Protein AF-A0AAF0EWB5-F1 (afdb_monomer_lite)

Organism: NCBI:txid223818

Structure (mmCIF, N/CA/C/O backbone):
data_AF-A0AAF0EWB5-F1
#
_entry.id   AF-A0AAF0EWB5-F1
#
loop_
_atom_site.group_PDB
_atom_site.id
_atom_site.type_symbol
_atom_site.label_atom_id
_atom_site.label_alt_id
_atom_site.label_comp_id
_atom_site.label_asym_id
_atom_site.label_entity_id
_atom_site.label_seq_id
_atom_site.pdbx_PDB_ins_code
_atom_site.Cartn_x
_atom_site.Cartn_y
_atom_site.Cartn_z
_atom_site.occupancy
_atom_site.B_iso_or_equiv
_atom_site.auth_seq_id
_atom_site.auth_comp_id
_atom_site.auth_asym_id
_atom_site.auth_atom_id
_atom_site.pdbx_PDB_model_num
ATOM 1 N N . MET A 1 1 ? 2.755 1.107 -19.620 1.00 33.59 1 MET A N 1
ATOM 2 C CA . MET A 1 1 ? 3.082 1.877 -18.400 1.00 33.59 1 MET A CA 1
ATOM 3 C C . MET A 1 1 ? 3.969 3.043 -18.808 1.00 33.59 1 MET A C 1
ATOM 5 O O . MET A 1 1 ? 5.115 2.815 -19.163 1.00 33.59 1 MET A O 1
ATOM 9 N N . ARG A 1 2 ? 3.433 4.269 -18.862 1.00 31.69 2 ARG A N 1
ATOM 10 C CA . ARG A 1 2 ? 4.209 5.466 -19.222 1.00 31.69 2 ARG A CA 1
ATOM 11 C C . ARG A 1 2 ? 4.454 6.277 -17.953 1.00 31.69 2 ARG A C 1
ATOM 13 O O . ARG A 1 2 ? 3.581 7.016 -17.518 1.00 31.69 2 ARG A O 1
ATOM 20 N N . LEU A 1 3 ? 5.625 6.100 -17.349 1.00 35.75 3 LEU A N 1
ATOM 21 C CA . LEU A 1 3 ? 6.075 6.926 -16.233 1.00 35.75 3 LEU A CA 1
ATOM 22 C C . LEU A 1 3 ? 6.487 8.290 -16.800 1.00 35.75 3 LEU A C 1
ATOM 24 O O . LEU A 1 3 ? 7.535 8.413 -17.430 1.00 35.75 3 LEU A O 1
ATOM 28 N N . ARG A 1 4 ? 5.650 9.317 -16.626 1.00 34.44 4 ARG A N 1
ATOM 29 C CA . ARG A 1 4 ? 6.120 10.702 -16.716 1.00 34.44 4 ARG A CA 1
ATOM 30 C C . ARG A 1 4 ? 6.615 11.101 -15.333 1.00 34.44 4 ARG A C 1
ATOM 32 O O . ARG A 1 4 ? 5.824 11.270 -14.413 1.00 34.44 4 ARG A O 1
ATOM 39 N N . ALA A 1 5 ? 7.933 11.208 -15.207 1.00 44.41 5 ALA A N 1
ATOM 40 C CA . ALA A 1 5 ? 8.602 11.738 -14.032 1.00 44.41 5 ALA A CA 1
ATOM 41 C C . ALA A 1 5 ? 8.144 13.184 -13.799 1.00 44.41 5 ALA A C 1
ATOM 43 O O . ALA A 1 5 ? 8.444 14.064 -14.602 1.00 44.41 5 ALA A O 1
ATOM 44 N N . ASN A 1 6 ? 7.330 13.367 -12.756 1.00 40.88 6 ASN A N 1
ATOM 45 C CA . ASN A 1 6 ? 7.357 14.515 -11.842 1.00 40.88 6 ASN A CA 1
ATOM 46 C C . ASN A 1 6 ? 6.513 14.268 -10.573 1.00 40.88 6 ASN A C 1
ATOM 48 O O . ASN A 1 6 ? 6.718 14.972 -9.594 1.00 40.88 6 ASN A O 1
ATOM 52 N N . VAL A 1 7 ? 5.663 13.231 -10.535 1.00 50.81 7 VAL A N 1
ATOM 53 C CA . VAL A 1 7 ? 5.132 12.584 -9.318 1.00 50.81 7 VAL A CA 1
ATOM 54 C C . VAL A 1 7 ? 4.841 11.125 -9.695 1.00 50.81 7 VAL A C 1
ATOM 56 O O . VAL A 1 7 ? 4.163 10.876 -10.689 1.00 50.81 7 VAL A O 1
ATOM 59 N N . SER A 1 8 ? 5.405 10.141 -8.992 1.00 65.06 8 SER A N 1
ATOM 60 C CA . SER A 1 8 ? 5.029 8.739 -9.199 1.00 65.06 8 SER A CA 1
ATOM 61 C C . SER A 1 8 ? 3.705 8.483 -8.482 1.00 65.06 8 SER A C 1
ATOM 63 O O . SER A 1 8 ? 3.693 8.253 -7.272 1.00 65.06 8 SER A O 1
ATOM 65 N N . ASP A 1 9 ? 2.601 8.530 -9.217 1.00 69.31 9 ASP A N 1
ATOM 66 C CA . ASP A 1 9 ? 1.296 8.166 -8.676 1.00 69.31 9 ASP A CA 1
ATOM 67 C C . ASP A 1 9 ? 1.132 6.644 -8.686 1.00 69.31 9 ASP A C 1
ATOM 69 O O . ASP A 1 9 ? 1.350 5.975 -9.700 1.00 69.31 9 ASP A O 1
ATOM 73 N N . ILE A 1 10 ? 0.756 6.086 -7.536 1.00 78.00 10 ILE A N 1
ATOM 74 C CA . ILE A 1 10 ? 0.440 4.666 -7.389 1.00 78.00 10 ILE A CA 1
ATOM 75 C C . ILE A 1 10 ? -1.054 4.568 -7.126 1.00 78.00 10 ILE A C 1
ATOM 77 O O . ILE A 1 10 ? -1.537 5.001 -6.082 1.00 78.00 10 ILE A O 1
ATOM 81 N N . TRP A 1 11 ? -1.772 3.964 -8.067 1.00 83.69 11 TRP A N 1
ATOM 82 C CA . TRP A 1 11 ? -3.174 3.612 -7.898 1.00 83.69 11 TRP A CA 1
ATOM 83 C C . TRP A 1 11 ? -3.297 2.104 -7.728 1.00 83.69 11 TRP A C 1
ATOM 85 O O . TRP A 1 11 ? -2.746 1.333 -8.514 1.00 83.69 11 TRP A O 1
ATOM 95 N N . THR A 1 12 ? -3.999 1.669 -6.687 1.00 84.12 12 THR A N 1
ATOM 96 C CA . THR A 1 12 ? -4.276 0.252 -6.456 1.00 84.12 12 THR A CA 1
ATOM 97 C C . THR A 1 12 ? -5.683 0.078 -5.918 1.00 84.12 12 THR A C 1
ATOM 99 O O . THR A 1 12 ? -6.151 0.867 -5.100 1.00 84.12 12 THR A O 1
ATOM 102 N N . THR A 1 13 ? -6.357 -0.966 -6.388 1.00 87.12 13 THR A N 1
ATOM 103 C CA . THR A 1 13 ? -7.675 -1.371 -5.907 1.00 87.12 13 THR A CA 1
ATOM 104 C C . THR A 1 13 ? -7.576 -2.802 -5.423 1.00 87.12 13 THR A C 1
ATOM 106 O O . THR A 1 13 ? -7.165 -3.692 -6.166 1.00 87.12 13 THR A O 1
ATOM 109 N N . VAL A 1 14 ? -7.965 -3.024 -4.170 1.00 88.69 14 VAL A N 1
ATOM 110 C CA . VAL A 1 14 ? -7.967 -4.352 -3.562 1.00 88.69 14 VAL A CA 1
ATOM 111 C C . VAL A 1 14 ? -9.410 -4.722 -3.217 1.00 88.69 14 VAL A C 1
ATOM 113 O O . VAL A 1 14 ? -10.064 -3.964 -2.497 1.00 88.69 14 VAL A O 1
ATOM 116 N N . PRO A 1 15 ? -9.942 -5.856 -3.714 1.00 90.38 15 PRO A N 1
ATOM 117 C CA . PRO A 1 15 ? -11.306 -6.267 -3.407 1.00 90.38 15 PRO A CA 1
ATOM 118 C C . PRO A 1 15 ? -11.511 -6.460 -1.902 1.00 90.38 15 PRO A C 1
ATOM 120 O O . PRO A 1 15 ? -10.722 -7.143 -1.250 1.00 90.38 15 PRO A O 1
ATOM 123 N N . VAL A 1 16 ? -12.608 -5.932 -1.354 1.00 90.62 16 VAL A N 1
ATOM 124 C CA . VAL A 1 16 ? -12.920 -6.015 0.088 1.00 90.62 16 VAL A CA 1
ATOM 125 C C . VAL A 1 16 ? -12.908 -7.460 0.591 1.00 90.62 16 VAL A C 1
ATOM 127 O O . VAL A 1 16 ? -12.298 -7.747 1.618 1.00 90.62 16 VAL A O 1
ATOM 130 N N . ALA A 1 17 ? -13.493 -8.379 -0.179 1.00 90.69 17 ALA A N 1
ATOM 131 C CA . ALA A 1 17 ? -13.557 -9.804 0.148 1.00 90.69 17 ALA A CA 1
ATOM 132 C C . ALA A 1 17 ? -12.179 -10.490 0.240 1.00 90.69 17 ALA A C 1
ATOM 134 O O . ALA A 1 17 ? -12.079 -11.581 0.790 1.00 90.69 17 ALA A O 1
ATOM 135 N N . SER A 1 18 ? -11.122 -9.873 -0.302 1.00 90.50 18 SER A N 1
ATOM 136 C CA . SER A 1 18 ? -9.752 -10.390 -0.197 1.00 90.50 18 SER A CA 1
ATOM 137 C C . SER A 1 18 ? -9.014 -9.912 1.057 1.00 90.50 18 SER A C 1
ATOM 139 O O . SER A 1 18 ? -8.016 -10.518 1.436 1.00 90.50 18 SER A O 1
ATOM 141 N N . LEU A 1 19 ? -9.498 -8.844 1.702 1.00 89.75 19 LEU A N 1
ATOM 142 C CA . LEU A 1 19 ? -8.861 -8.232 2.872 1.00 89.75 19 LEU A CA 1
ATOM 143 C C . LEU A 1 19 ? -9.618 -8.489 4.176 1.00 89.75 19 LEU A C 1
ATOM 145 O O . LEU A 1 19 ? -8.990 -8.588 5.227 1.00 89.75 19 LEU A O 1
ATOM 149 N N . PHE A 1 20 ? -10.948 -8.563 4.127 1.00 93.38 20 PHE A N 1
ATOM 150 C CA . PHE A 1 20 ? -11.792 -8.565 5.317 1.00 93.38 20 PHE A CA 1
ATOM 151 C C . PHE A 1 20 ? -12.744 -9.760 5.327 1.00 93.38 20 PHE A C 1
ATOM 153 O O . PHE A 1 20 ? -13.502 -9.963 4.380 1.00 93.38 20 PHE A O 1
ATOM 160 N N . SER A 1 21 ? -12.752 -10.503 6.436 1.00 93.25 21 SER A N 1
ATOM 161 C CA . SER A 1 21 ? -13.770 -11.528 6.714 1.00 93.25 21 SER A CA 1
ATOM 162 C C . SER A 1 21 ? -15.112 -10.903 7.100 1.00 93.25 21 SER A C 1
ATOM 164 O O . SER A 1 21 ? -16.169 -11.417 6.750 1.00 93.25 21 SER A O 1
ATOM 166 N N . GLU A 1 22 ? -15.065 -9.767 7.798 1.00 93.31 22 GLU A N 1
ATOM 167 C CA . GLU A 1 22 ? -16.225 -8.969 8.178 1.00 93.31 22 GLU A CA 1
ATOM 168 C C . GLU A 1 22 ? -15.985 -7.517 7.772 1.00 93.31 22 GLU A C 1
ATOM 170 O O . GLU A 1 22 ? -14.946 -6.933 8.084 1.00 93.31 22 GLU A O 1
ATOM 175 N N . TYR A 1 23 ? -16.946 -6.923 7.066 1.00 91.94 23 TYR A N 1
ATOM 176 C CA . TYR A 1 23 ? -16.836 -5.560 6.564 1.00 91.94 23 TYR A CA 1
ATOM 177 C C . TYR A 1 23 ? -18.169 -4.834 6.686 1.00 91.94 23 TYR A C 1
ATOM 179 O O . TYR A 1 23 ? -19.205 -5.315 6.227 1.00 91.94 23 TYR A O 1
ATOM 187 N N . ARG A 1 24 ? -18.129 -3.644 7.283 1.00 90.38 24 ARG A N 1
ATOM 188 C CA . ARG A 1 24 ? -19.275 -2.745 7.385 1.00 90.38 24 ARG A CA 1
ATOM 189 C C . ARG A 1 24 ? -18.797 -1.310 7.247 1.00 90.38 24 ARG A C 1
ATOM 191 O O . ARG A 1 24 ? -17.993 -0.846 8.051 1.00 90.38 24 ARG A O 1
ATOM 198 N N . VAL A 1 25 ? -19.331 -0.608 6.255 1.00 89.50 25 VAL A N 1
ATOM 199 C CA . VAL A 1 25 ? -19.131 0.829 6.071 1.00 89.50 25 VAL A CA 1
ATOM 200 C C . VAL A 1 25 ? -20.488 1.483 5.875 1.00 89.50 25 VAL A C 1
ATOM 202 O O . VAL A 1 25 ? -21.303 1.027 5.079 1.00 89.50 25 VAL A O 1
ATOM 205 N N . GLU A 1 26 ? -20.721 2.550 6.632 1.00 87.06 26 GLU A N 1
ATOM 206 C CA . GLU A 1 26 ? -21.930 3.363 6.577 1.00 87.06 26 GLU A CA 1
ATOM 207 C C . GLU A 1 26 ? -21.505 4.824 6.507 1.00 87.06 26 GLU A C 1
ATOM 209 O O . GLU A 1 26 ? -20.748 5.311 7.348 1.00 87.06 26 GLU A O 1
ATOM 214 N N . SER A 1 27 ? -21.956 5.520 5.469 1.00 82.88 27 SER A N 1
ATOM 215 C CA . SER A 1 27 ? -21.595 6.912 5.223 1.00 82.88 27 SER A CA 1
ATOM 216 C C . SER A 1 27 ? -22.720 7.609 4.480 1.00 82.88 27 SER A C 1
ATOM 218 O O . SER A 1 27 ? -23.311 7.052 3.557 1.00 82.88 27 SER A O 1
ATOM 220 N N . ASN A 1 28 ? -22.949 8.878 4.819 1.00 79.69 28 ASN A N 1
ATOM 221 C CA . ASN A 1 28 ? -23.931 9.733 4.145 1.00 79.69 28 ASN A CA 1
ATOM 222 C C . ASN A 1 28 ? -23.538 10.082 2.695 1.00 79.69 28 ASN A C 1
ATOM 224 O O . ASN A 1 28 ? -24.269 10.798 2.016 1.00 79.69 28 ASN A O 1
ATOM 228 N N . LYS A 1 29 ? -22.388 9.595 2.220 1.00 78.25 29 LYS A N 1
ATOM 229 C CA . LYS A 1 29 ? -21.895 9.736 0.852 1.00 78.25 29 LYS A CA 1
ATOM 230 C C . LYS A 1 29 ? -21.790 8.350 0.212 1.00 78.25 29 LYS A C 1
ATOM 232 O O . LYS A 1 29 ? -20.706 7.789 0.148 1.00 78.25 29 LYS A O 1
ATOM 237 N N . ASN A 1 30 ? -22.923 7.781 -0.202 1.00 80.94 30 ASN A N 1
ATOM 238 C CA . ASN A 1 30 ? -22.997 6.481 -0.891 1.00 80.94 30 ASN A CA 1
ATOM 239 C C . ASN A 1 30 ? -22.257 5.326 -0.183 1.00 80.94 30 ASN A C 1
ATOM 241 O O . ASN A 1 30 ? -21.730 4.442 -0.847 1.00 80.94 30 ASN A O 1
ATOM 245 N N . ASN A 1 31 ? -22.206 5.321 1.156 1.00 84.62 31 ASN A N 1
ATOM 246 C CA . ASN A 1 31 ? -21.426 4.348 1.934 1.00 84.62 31 ASN A CA 1
ATOM 247 C C . ASN A 1 31 ? -19.924 4.307 1.598 1.00 84.62 31 ASN A C 1
ATOM 249 O O . ASN A 1 31 ? -19.257 3.309 1.848 1.00 84.62 31 ASN A O 1
ATOM 253 N N . GLU A 1 32 ? -19.371 5.417 1.111 1.00 85.12 32 GLU A N 1
ATOM 254 C CA . GLU A 1 32 ? -17.939 5.590 0.899 1.00 85.12 32 GLU A CA 1
ATOM 255 C C . GLU A 1 32 ? -17.349 6.538 1.944 1.00 85.12 32 GLU A C 1
ATOM 257 O O . GLU A 1 32 ? -17.922 7.580 2.290 1.00 85.12 32 GLU A O 1
ATOM 262 N N . ILE A 1 33 ? -16.177 6.168 2.457 1.00 89.31 33 ILE A N 1
ATOM 263 C CA . ILE A 1 33 ? -15.393 6.993 3.371 1.00 89.31 33 ILE A CA 1
ATOM 264 C C . ILE A 1 33 ? -13.987 7.098 2.811 1.00 89.31 33 ILE A C 1
ATOM 266 O O . ILE A 1 33 ? -13.237 6.125 2.796 1.00 89.31 33 ILE A O 1
ATOM 270 N N . THR A 1 34 ? -13.625 8.300 2.384 1.00 90.31 34 THR A N 1
ATOM 271 C CA . THR A 1 34 ? -12.281 8.589 1.896 1.00 90.31 34 THR A CA 1
ATOM 272 C C . THR A 1 34 ? -11.479 9.248 3.002 1.00 90.31 34 THR A C 1
ATOM 274 O O . THR A 1 34 ? -11.895 10.251 3.592 1.00 90.31 34 THR A O 1
ATOM 277 N N . LEU A 1 35 ? -10.320 8.672 3.285 1.00 91.94 35 LEU A N 1
ATOM 278 C CA . LEU A 1 35 ? -9.419 9.138 4.321 1.00 91.94 35 LEU A CA 1
ATOM 279 C C . LEU A 1 35 ? -7.996 9.213 3.787 1.00 91.94 35 LEU A C 1
ATOM 281 O O . LEU A 1 35 ? -7.595 8.436 2.925 1.00 91.94 35 LEU A O 1
ATOM 285 N N . GLU A 1 36 ? -7.241 10.144 4.340 1.00 91.88 36 GLU A N 1
ATOM 286 C CA . GLU A 1 36 ? -5.801 10.231 4.197 1.00 91.88 36 GLU A CA 1
ATOM 287 C C . GLU A 1 36 ? -5.156 9.739 5.493 1.00 91.88 36 GLU A C 1
ATOM 289 O O . GLU A 1 36 ? -5.580 10.092 6.600 1.00 91.88 36 GLU A O 1
ATOM 294 N N . VAL A 1 37 ? -4.130 8.907 5.348 1.00 93.25 37 VAL A N 1
ATOM 295 C CA . VAL A 1 37 ? -3.382 8.318 6.455 1.00 93.25 37 VAL A CA 1
ATOM 296 C C . VAL A 1 37 ? -1.894 8.360 6.141 1.00 93.25 37 VAL A C 1
ATOM 298 O O . VAL A 1 37 ? -1.479 8.105 5.012 1.00 93.25 37 VAL A O 1
ATOM 301 N N . ALA A 1 38 ? -1.075 8.653 7.150 1.00 93.19 38 ALA A N 1
ATOM 302 C CA . ALA A 1 38 ? 0.372 8.596 7.005 1.00 93.19 38 ALA A CA 1
ATOM 303 C C . ALA A 1 38 ? 0.821 7.147 6.745 1.00 93.19 38 ALA A C 1
ATOM 305 O O . ALA A 1 38 ? 0.720 6.287 7.626 1.00 93.19 38 ALA A O 1
ATOM 306 N N . THR A 1 39 ? 1.360 6.885 5.551 1.00 91.00 39 THR A N 1
ATOM 307 C CA . THR A 1 39 ? 1.778 5.543 5.111 1.00 91.00 39 THR A CA 1
ATOM 308 C C . THR A 1 39 ? 2.766 4.896 6.078 1.00 91.00 39 THR A C 1
ATOM 310 O O . THR A 1 39 ? 2.672 3.703 6.360 1.00 91.00 39 THR A O 1
ATOM 313 N N . GLU A 1 40 ? 3.687 5.677 6.650 1.00 93.00 40 GLU A N 1
ATOM 314 C CA . GLU A 1 40 ? 4.662 5.165 7.616 1.00 93.00 40 GLU A CA 1
ATOM 315 C C . GLU A 1 40 ? 3.995 4.666 8.906 1.00 93.00 40 GLU A C 1
ATOM 317 O O . GLU A 1 40 ? 4.360 3.606 9.421 1.00 93.00 40 GLU A O 1
ATOM 322 N N . ALA A 1 41 ? 2.996 5.400 9.408 1.00 93.06 41 ALA A N 1
ATOM 323 C CA . ALA A 1 41 ? 2.252 5.017 10.601 1.00 93.06 41 ALA A CA 1
ATOM 324 C C . ALA A 1 41 ? 1.460 3.734 10.344 1.00 93.06 41 ALA A C 1
ATOM 326 O O . ALA A 1 41 ? 1.582 2.781 11.109 1.00 93.06 41 ALA A O 1
ATOM 327 N N . LEU A 1 42 ? 0.738 3.670 9.222 1.00 92.94 42 LEU A N 1
ATOM 328 C CA . LEU A 1 42 ? -0.022 2.484 8.831 1.00 92.94 42 LEU A CA 1
ATOM 329 C C . LEU A 1 42 ? 0.881 1.252 8.685 1.00 92.94 42 LEU A C 1
ATOM 331 O O . LEU A 1 42 ? 0.604 0.197 9.255 1.00 92.94 42 LEU A O 1
ATOM 335 N N . ALA A 1 43 ? 2.013 1.402 7.994 1.00 93.88 43 ALA A N 1
ATOM 336 C CA . ALA A 1 43 ? 2.978 0.326 7.821 1.00 93.88 43 ALA A CA 1
ATOM 337 C C . ALA A 1 43 ? 3.594 -0.119 9.157 1.00 93.88 43 ALA A C 1
ATOM 339 O O . ALA A 1 43 ? 3.839 -1.308 9.357 1.00 93.88 43 ALA A O 1
ATOM 340 N N . ARG A 1 44 ? 3.836 0.808 10.093 1.00 93.62 44 ARG A N 1
ATOM 341 C CA . ARG A 1 44 ? 4.330 0.485 11.439 1.00 93.62 44 ARG A CA 1
ATOM 342 C C . ARG A 1 44 ? 3.327 -0.367 12.213 1.00 93.62 44 ARG A C 1
ATOM 344 O O . ARG A 1 44 ? 3.738 -1.376 12.785 1.00 93.62 44 ARG A O 1
ATOM 351 N N . VAL A 1 45 ? 2.042 -0.005 12.183 1.00 93.81 45 VAL A N 1
ATOM 352 C CA . VAL A 1 45 ? 0.998 -0.780 12.866 1.00 93.81 45 VAL A CA 1
ATOM 353 C C . VAL A 1 45 ? 0.886 -2.180 12.263 1.00 93.81 45 VAL A C 1
ATOM 355 O O . VAL A 1 45 ? 0.972 -3.162 12.999 1.00 93.81 45 VAL A O 1
ATOM 358 N N . PHE A 1 46 ? 0.818 -2.312 10.936 1.00 92.19 46 PHE A N 1
ATOM 359 C CA . PHE A 1 46 ? 0.739 -3.635 10.304 1.00 92.19 46 PHE A CA 1
ATOM 360 C C . PHE A 1 46 ? 1.981 -4.502 10.535 1.00 92.19 46 PHE A C 1
ATOM 362 O O . PHE A 1 46 ? 1.844 -5.700 10.761 1.00 92.19 46 PHE A O 1
ATOM 369 N N . ARG A 1 47 ? 3.188 -3.919 10.563 1.00 92.56 47 ARG A N 1
ATOM 370 C CA . ARG A 1 47 ? 4.402 -4.668 10.934 1.00 92.56 47 ARG A CA 1
ATOM 371 C C . ARG A 1 47 ? 4.324 -5.215 12.356 1.00 92.56 47 ARG A C 1
ATOM 373 O O . ARG A 1 47 ? 4.734 -6.346 12.587 1.00 92.56 47 ARG A O 1
ATOM 380 N N . SER A 1 48 ? 3.791 -4.438 13.297 1.00 89.62 48 SER A N 1
ATOM 381 C CA . SER A 1 48 ? 3.609 -4.900 14.679 1.00 89.62 48 SER A CA 1
ATOM 382 C C . SER A 1 48 ? 2.498 -5.944 14.830 1.00 89.62 48 SER A C 1
ATOM 384 O O . SER A 1 48 ? 2.551 -6.760 15.742 1.00 89.62 48 SER A O 1
ATOM 386 N N . ALA A 1 49 ? 1.529 -5.947 13.912 1.00 91.19 49 ALA A N 1
ATOM 387 C CA . ALA A 1 49 ? 0.455 -6.931 13.839 1.00 91.19 49 ALA A CA 1
ATOM 388 C C . ALA A 1 49 ? 0.849 -8.197 13.053 1.00 91.19 49 ALA A C 1
ATOM 390 O O . ALA A 1 49 ? 0.011 -9.065 12.816 1.00 91.19 49 ALA A O 1
ATOM 391 N N . SER A 1 50 ? 2.109 -8.318 12.622 1.00 90.69 50 SER A N 1
ATOM 392 C CA . SER A 1 50 ? 2.595 -9.515 11.936 1.00 90.69 50 SER A CA 1
ATOM 393 C C . SER A 1 50 ? 2.476 -10.735 12.852 1.00 90.69 50 SER A C 1
ATOM 395 O O . SER A 1 50 ? 2.960 -10.720 13.983 1.00 90.69 50 SER A O 1
ATOM 397 N N . GLY A 1 51 ? 1.811 -11.788 12.373 1.00 87.19 51 GLY A N 1
ATOM 398 C CA . GLY A 1 51 ? 1.510 -12.975 13.179 1.00 87.19 51 GLY A CA 1
ATOM 399 C C . GLY A 1 51 ? 0.364 -12.793 14.182 1.00 87.19 51 GLY A C 1
ATOM 400 O O . GLY A 1 51 ? 0.185 -13.645 15.050 1.00 87.19 51 GLY A O 1
ATOM 401 N N . ALA A 1 52 ? -0.410 -11.706 14.088 1.00 92.00 52 ALA A N 1
ATOM 402 C CA . ALA A 1 52 ? -1.648 -11.560 14.843 1.00 92.00 52 ALA A CA 1
ATOM 403 C C . ALA A 1 52 ? -2.678 -12.624 14.434 1.00 92.00 52 ALA A C 1
ATOM 405 O O . ALA A 1 52 ? -2.741 -13.052 13.282 1.00 92.00 52 ALA A O 1
ATOM 406 N N . LEU A 1 53 ? -3.501 -13.026 15.399 1.00 92.12 53 LEU A N 1
ATOM 407 C CA . LEU A 1 53 ? -4.619 -13.944 15.201 1.00 92.12 53 LEU A CA 1
ATOM 408 C C . LEU A 1 53 ? -5.811 -13.232 14.558 1.00 92.12 53 LEU A C 1
ATOM 410 O O . LEU A 1 53 ? -6.528 -13.815 13.753 1.00 92.12 53 LEU A O 1
ATOM 414 N N . GLU A 1 54 ? -6.027 -11.977 14.946 1.00 93.56 54 GLU A N 1
ATOM 415 C CA . GLU A 1 54 ? -7.170 -11.175 14.532 1.00 93.56 54 GLU A CA 1
ATOM 416 C C . GLU A 1 54 ? -6.785 -9.695 14.542 1.00 93.56 54 GLU A C 1
ATOM 418 O O . GLU A 1 54 ? -6.065 -9.230 15.431 1.00 93.56 54 GLU A O 1
ATOM 423 N N . ILE A 1 55 ? -7.270 -8.953 13.547 1.00 94.81 55 ILE A N 1
ATOM 424 C CA . ILE A 1 55 ? -7.105 -7.505 13.458 1.00 94.81 55 ILE A CA 1
ATOM 425 C C . ILE A 1 55 ? -8.466 -6.901 13.124 1.00 94.81 55 ILE A C 1
ATOM 427 O O . ILE A 1 55 ? -9.064 -7.235 12.104 1.00 94.81 55 ILE A O 1
ATOM 431 N N . VAL A 1 56 ? -8.929 -5.972 13.957 1.00 95.12 56 VAL A N 1
ATOM 432 C CA . VAL A 1 56 ? -10.174 -5.231 13.744 1.00 95.12 56 VAL A CA 1
ATOM 433 C C . VAL A 1 56 ? -9.841 -3.762 13.513 1.00 95.12 56 VAL A C 1
ATOM 435 O O . VAL A 1 56 ? -9.331 -3.082 14.406 1.00 95.12 56 VAL A O 1
ATOM 438 N N . LEU A 1 57 ? -10.148 -3.264 12.314 1.00 94.75 57 LEU A N 1
ATOM 439 C CA . LEU A 1 57 ? -10.033 -1.848 11.962 1.00 94.75 57 LEU A CA 1
ATOM 440 C C . LEU A 1 57 ? -11.342 -1.122 12.273 1.00 94.75 57 LEU A C 1
ATOM 442 O O . LEU A 1 57 ? -12.416 -1.535 11.840 1.00 94.75 57 LEU A O 1
ATOM 446 N N . ARG A 1 58 ? -11.253 -0.005 12.997 1.00 94.25 58 ARG A N 1
ATOM 447 C CA . ARG A 1 58 ? -12.399 0.830 13.364 1.00 94.25 58 ARG A CA 1
ATOM 448 C C . ARG A 1 58 ? -12.099 2.290 13.093 1.00 94.25 58 ARG A C 1
ATOM 450 O O . ARG A 1 58 ? -11.125 2.844 13.597 1.00 94.25 58 ARG A O 1
ATOM 457 N N . LEU A 1 59 ? -12.985 2.931 12.346 1.00 93.50 59 LEU A N 1
ATOM 458 C CA . LEU A 1 59 ? -12.983 4.376 12.206 1.00 93.50 59 LEU A CA 1
ATOM 459 C C . LEU A 1 59 ? -13.623 5.006 13.447 1.00 93.50 59 LEU A C 1
ATOM 461 O O . LEU A 1 59 ? -14.725 4.622 13.843 1.00 93.50 59 LEU A O 1
ATOM 465 N N . GLY A 1 60 ? -12.937 5.957 14.071 1.00 90.44 60 GLY A N 1
ATOM 466 C CA . GLY A 1 60 ? -13.375 6.587 15.310 1.00 90.44 60 GLY A CA 1
ATOM 467 C C . GLY A 1 60 ? -13.061 8.075 15.367 1.00 90.44 60 GLY A C 1
ATOM 468 O O . GLY A 1 60 ? -12.484 8.661 14.451 1.00 90.44 60 GLY A O 1
ATOM 469 N N . LYS A 1 61 ? -13.460 8.697 16.477 1.00 91.06 61 LYS A N 1
ATOM 470 C CA . LYS A 1 61 ? -13.181 10.100 16.777 1.00 91.06 61 LYS A CA 1
ATOM 471 C C . LYS A 1 61 ? -12.827 10.230 18.253 1.00 91.06 61 LYS A C 1
ATOM 473 O O . LYS A 1 61 ? -13.605 9.791 19.098 1.00 91.06 61 LYS A O 1
ATOM 478 N N . ARG A 1 62 ? -11.692 10.851 18.576 1.00 88.69 62 ARG A N 1
ATOM 479 C CA . ARG A 1 62 ? -11.266 11.103 19.961 1.00 88.69 62 ARG A CA 1
ATOM 480 C C . ARG A 1 62 ? -10.960 12.579 20.147 1.00 88.69 62 ARG A C 1
ATOM 482 O O . ARG A 1 62 ? -10.235 13.162 19.357 1.00 88.69 62 ARG A O 1
ATOM 489 N N . HIS A 1 63 ? -11.556 13.193 21.169 1.00 87.44 63 HIS A N 1
ATOM 490 C CA . HIS A 1 63 ? -11.403 14.625 21.483 1.00 87.44 63 HIS A CA 1
ATOM 491 C C . HIS A 1 63 ? -11.632 15.589 20.304 1.00 87.44 63 HIS A C 1
ATOM 493 O O . HIS A 1 63 ? -11.096 16.688 20.292 1.00 87.44 63 HIS A O 1
ATOM 499 N N . GLY A 1 64 ? -12.453 15.207 19.321 1.00 85.94 64 GLY A N 1
ATOM 500 C CA . GLY A 1 64 ? -12.692 16.043 18.142 1.00 85.94 64 GLY A CA 1
ATOM 501 C C . GLY A 1 64 ? -11.931 15.605 16.890 1.00 85.94 64 GLY A C 1
ATOM 502 O O . GLY A 1 64 ? -12.342 15.985 15.796 1.00 85.94 64 GLY A O 1
ATOM 503 N N . GLU A 1 65 ? -10.913 14.755 17.021 1.00 91.19 65 GLU A N 1
ATOM 504 C CA . GLU A 1 65 ? -10.033 14.349 15.924 1.00 91.19 65 GLU A CA 1
ATOM 505 C C . GLU A 1 65 ? -10.399 12.957 15.387 1.00 91.19 65 GLU A C 1
ATOM 507 O O . GLU A 1 65 ? -10.636 12.040 16.183 1.00 91.19 65 GLU A O 1
ATOM 512 N N . PRO A 1 66 ? -10.489 12.773 14.057 1.00 93.50 66 PRO A N 1
ATOM 513 C CA . PRO A 1 66 ? -10.733 11.465 13.465 1.00 93.50 66 PRO A CA 1
ATOM 514 C C . PRO A 1 66 ? -9.486 10.578 13.579 1.00 93.50 66 PRO A C 1
ATOM 516 O O . PRO A 1 66 ? -8.363 11.010 13.320 1.00 93.50 66 PRO A O 1
ATOM 519 N N . LEU A 1 67 ? -9.694 9.317 13.950 1.00 95.25 67 LEU A N 1
ATOM 520 C CA . LEU A 1 67 ? -8.630 8.326 14.079 1.00 95.25 67 LEU A CA 1
ATOM 521 C C . LEU A 1 67 ? -9.050 6.978 13.501 1.00 95.25 67 LEU A C 1
ATOM 523 O O . LEU A 1 67 ? -10.233 6.632 13.472 1.00 95.25 67 LEU A O 1
ATOM 527 N N . LEU A 1 68 ? -8.060 6.210 13.064 1.00 95.19 68 LEU A N 1
ATOM 528 C CA . LEU A 1 68 ? -8.193 4.802 12.731 1.00 95.19 68 LEU A CA 1
ATOM 529 C C . LEU A 1 68 ? -7.645 3.985 13.903 1.00 95.19 68 LEU A C 1
ATOM 531 O O . LEU A 1 68 ? -6.457 4.059 14.211 1.00 95.19 68 LEU A O 1
ATOM 535 N N . SER A 1 69 ? -8.516 3.234 14.566 1.00 94.75 69 SER A N 1
ATOM 536 C CA . SER A 1 69 ? -8.172 2.338 15.668 1.00 94.75 69 SER A CA 1
ATOM 537 C C . SER A 1 69 ? -8.025 0.912 15.146 1.00 94.75 69 SER A C 1
ATOM 539 O O . SER A 1 69 ? -8.901 0.411 14.441 1.00 94.75 69 SER A O 1
ATOM 541 N N . LEU A 1 70 ? -6.912 0.269 15.476 1.00 94.88 70 LEU A N 1
ATOM 542 C CA . LEU A 1 70 ? -6.596 -1.110 15.138 1.00 94.88 70 LEU A CA 1
ATOM 543 C C . LEU A 1 70 ? -6.507 -1.902 16.439 1.00 94.88 70 LEU A C 1
ATOM 545 O O . LEU A 1 70 ? -5.564 -1.723 17.210 1.00 94.88 70 LEU A O 1
ATOM 549 N N . ALA A 1 71 ? -7.493 -2.762 16.678 1.00 95.19 71 ALA A N 1
ATOM 550 C CA . ALA A 1 71 ? -7.452 -3.739 17.758 1.00 95.19 71 ALA A CA 1
ATOM 551 C C . ALA A 1 71 ? -6.830 -5.032 17.224 1.00 95.19 71 ALA A C 1
ATOM 553 O O . ALA A 1 71 ? -7.348 -5.633 16.286 1.00 95.19 71 ALA A O 1
ATOM 554 N N . ILE A 1 72 ? -5.696 -5.424 17.792 1.00 95.38 72 ILE A N 1
ATOM 555 C CA . ILE A 1 72 ? -4.857 -6.534 17.347 1.00 95.38 72 ILE A CA 1
ATOM 556 C C . ILE A 1 72 ? -4.853 -7.580 18.457 1.00 95.38 72 ILE A C 1
ATOM 558 O O . ILE A 1 72 ? -4.385 -7.300 19.559 1.00 95.38 72 ILE A O 1
ATOM 562 N N . ALA A 1 73 ? -5.332 -8.785 18.169 1.00 94.62 73 ALA A N 1
ATOM 563 C CA . ALA A 1 73 ? -5.216 -9.920 19.074 1.00 94.62 73 ALA A CA 1
ATOM 564 C C . ALA A 1 73 ? -4.037 -10.793 18.643 1.00 94.62 73 ALA A C 1
ATOM 566 O O . ALA A 1 73 ? -3.985 -11.270 17.509 1.00 94.62 73 ALA A O 1
ATOM 567 N N . MET A 1 74 ? -3.085 -11.031 19.541 1.00 92.88 74 MET A N 1
ATOM 568 C CA . MET A 1 74 ? -1.904 -11.849 19.267 1.00 92.88 74 MET A CA 1
ATOM 569 C C . MET A 1 74 ? -1.542 -12.741 20.455 1.00 92.88 74 MET A C 1
ATOM 571 O O . MET A 1 74 ? -2.095 -12.610 21.545 1.00 92.88 74 MET A O 1
ATOM 575 N N . THR A 1 75 ? -0.616 -13.673 20.256 1.00 91.06 75 THR A N 1
ATOM 576 C CA . THR A 1 75 ? -0.083 -14.518 21.332 1.00 91.06 75 THR A CA 1
ATOM 577 C C . THR A 1 75 ? 1.195 -13.913 21.899 1.00 91.06 75 THR A C 1
ATOM 579 O O . THR A 1 75 ? 2.125 -13.608 21.153 1.00 91.06 75 THR A O 1
ATOM 582 N N . SER A 1 76 ? 1.266 -13.764 23.218 1.00 85.38 76 SER A N 1
ATOM 583 C CA . SER A 1 76 ? 2.489 -13.371 23.911 1.00 85.38 76 SER A CA 1
ATOM 584 C C . SER A 1 76 ? 3.543 -14.482 23.850 1.00 85.38 76 SER A C 1
ATOM 586 O O . SER A 1 76 ? 3.248 -15.646 23.575 1.00 85.38 76 SER A O 1
ATOM 588 N N . HIS A 1 77 ? 4.778 -14.147 24.227 1.00 82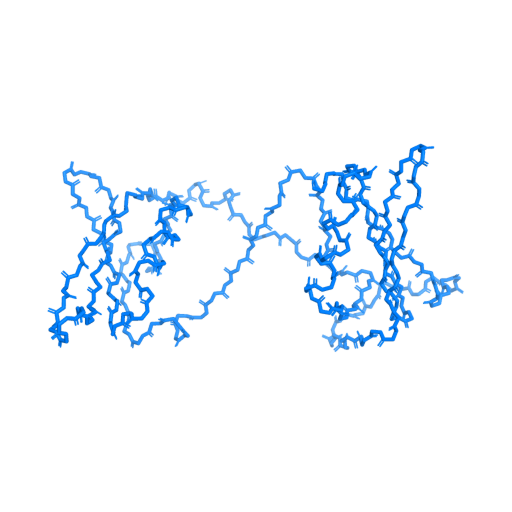.56 77 HIS A N 1
ATOM 589 C CA . HIS A 1 77 ? 5.861 -15.126 24.360 1.00 82.56 77 HIS A CA 1
ATOM 590 C C . HIS A 1 77 ? 5.593 -16.191 25.449 1.00 82.56 77 HIS A C 1
ATOM 592 O O . HIS A 1 77 ? 6.227 -17.243 25.460 1.00 82.56 77 HIS A O 1
ATOM 598 N N . SER A 1 78 ? 4.653 -15.938 26.369 1.00 87.12 78 SER A N 1
ATOM 599 C CA . SER A 1 78 ? 4.191 -16.906 27.374 1.00 87.12 78 SER A CA 1
ATOM 600 C C . SER A 1 78 ? 3.015 -17.767 26.891 1.00 87.12 78 SER A C 1
ATOM 602 O O . SER A 1 78 ? 2.482 -18.552 27.671 1.00 87.12 78 SER A O 1
ATOM 604 N N . GLY A 1 79 ? 2.579 -17.609 25.634 1.00 84.56 79 GLY A N 1
ATOM 605 C CA . GLY A 1 79 ? 1.435 -18.320 25.054 1.00 84.56 79 GLY A CA 1
ATOM 606 C C . GLY A 1 79 ? 0.067 -17.765 25.465 1.00 84.56 79 GLY A C 1
ATOM 607 O O . GLY A 1 79 ? -0.958 -18.364 25.154 1.00 84.56 79 GLY A O 1
ATOM 608 N N . SER A 1 80 ? 0.024 -16.631 26.166 1.00 88.44 80 SER A N 1
ATOM 609 C CA . SER A 1 80 ? -1.222 -15.981 26.593 1.00 88.44 80 SER A CA 1
ATOM 610 C C . SER A 1 80 ? -1.752 -15.040 25.506 1.00 88.44 80 SER A C 1
ATOM 612 O O . SER A 1 80 ? -0.968 -14.472 24.748 1.00 88.44 80 SER A O 1
ATOM 614 N N . ARG A 1 81 ? -3.075 -14.833 25.429 1.00 90.69 81 ARG A N 1
ATOM 615 C CA . ARG A 1 81 ? -3.665 -13.831 24.523 1.00 90.69 81 ARG A CA 1
ATOM 616 C C . ARG A 1 81 ? -3.278 -12.424 24.984 1.00 90.69 81 ARG A C 1
ATOM 618 O O . ARG A 1 81 ? -3.416 -12.097 26.160 1.00 90.69 81 ARG A O 1
ATOM 625 N N . LEU A 1 82 ? -2.805 -11.613 24.049 1.00 90.62 82 LEU A N 1
ATOM 626 C CA . LEU A 1 82 ? -2.469 -10.209 24.221 1.00 90.62 82 LEU A CA 1
ATOM 627 C C . LEU A 1 82 ? -3.307 -9.394 23.238 1.00 90.62 82 LEU A C 1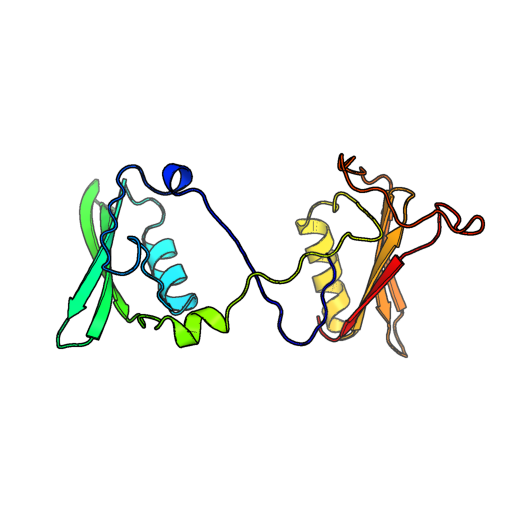
ATOM 629 O O . LEU A 1 82 ? -3.192 -9.588 22.029 1.00 90.62 82 LEU A O 1
ATOM 633 N N . ASP A 1 83 ? -4.110 -8.471 23.759 1.00 92.69 83 ASP A N 1
ATOM 634 C CA . ASP A 1 83 ? -4.878 -7.534 22.944 1.00 92.69 83 ASP A CA 1
ATOM 635 C C . ASP A 1 83 ? -4.175 -6.167 22.955 1.00 92.69 83 ASP A C 1
ATOM 637 O O . ASP A 1 83 ? -4.001 -5.535 23.999 1.00 92.69 83 ASP A O 1
ATOM 641 N N . VAL A 1 84 ? -3.739 -5.718 21.781 1.00 93.38 84 VAL A N 1
ATOM 642 C CA . VAL A 1 84 ? -3.026 -4.455 21.566 1.00 93.38 84 VAL A CA 1
ATOM 643 C C . VAL A 1 84 ? -3.926 -3.523 20.772 1.00 93.38 84 VAL A C 1
ATOM 645 O O . VAL A 1 84 ? -4.408 -3.882 19.705 1.00 93.38 84 VAL A O 1
ATOM 648 N N . THR A 1 85 ? -4.138 -2.303 21.261 1.00 94.50 85 THR A N 1
ATOM 649 C CA . THR A 1 85 ? -4.852 -1.267 20.502 1.00 94.50 85 THR A CA 1
ATOM 650 C C . THR A 1 85 ? -3.867 -0.210 20.034 1.00 94.50 85 THR A C 1
ATOM 652 O O . THR A 1 85 ? -3.137 0.357 20.845 1.00 94.50 85 THR A O 1
ATOM 655 N N . GLN A 1 86 ? -3.848 0.059 18.732 1.00 93.62 86 GLN A N 1
ATOM 656 C CA . GLN A 1 86 ? -3.049 1.126 18.137 1.00 93.62 86 GLN A CA 1
ATOM 657 C C . GLN A 1 86 ? -3.954 2.101 17.411 1.00 93.62 86 GLN A C 1
ATOM 659 O O . GLN A 1 86 ? -4.911 1.708 16.751 1.00 93.62 86 GLN A O 1
ATOM 664 N N . GLU A 1 87 ? -3.649 3.383 17.529 1.00 94.19 87 GLU A N 1
ATOM 665 C CA . GLU A 1 87 ? -4.444 4.437 16.921 1.00 94.19 87 GLU A CA 1
ATOM 666 C C . GLU A 1 87 ? -3.568 5.282 16.014 1.00 94.19 87 GLU A C 1
ATOM 668 O O . GLU A 1 87 ? -2.452 5.667 16.368 1.00 94.19 87 GLU A O 1
ATOM 673 N N . ILE A 1 88 ? -4.101 5.575 14.837 1.00 94.88 88 ILE A N 1
ATOM 674 C CA . ILE A 1 88 ? -3.457 6.403 13.832 1.00 94.88 88 ILE A CA 1
ATOM 675 C C . ILE A 1 88 ? -4.358 7.607 13.603 1.00 94.88 88 ILE A C 1
ATOM 677 O O . ILE A 1 88 ? -5.539 7.447 13.293 1.00 94.88 88 ILE A O 1
ATOM 681 N N . LEU A 1 89 ? -3.812 8.812 13.754 1.00 94.12 89 LEU A N 1
ATOM 682 C CA . LEU A 1 89 ? -4.520 10.021 13.344 1.00 94.12 89 LEU A CA 1
ATOM 683 C C . LEU A 1 89 ? -4.673 10.014 11.824 1.00 94.12 89 LEU A C 1
ATOM 685 O O . LEU A 1 89 ? -3.725 9.727 11.091 1.00 94.12 89 LEU A O 1
ATOM 689 N N . ILE A 1 90 ? -5.876 10.325 11.366 1.00 95.06 90 ILE A N 1
ATOM 690 C CA . ILE A 1 90 ? -6.218 10.361 9.945 1.00 95.06 90 ILE A CA 1
ATOM 691 C C . ILE A 1 90 ? -6.853 11.701 9.614 1.00 95.06 90 ILE A C 1
ATOM 693 O O . ILE A 1 90 ? -7.241 12.466 10.497 1.00 95.06 90 ILE A O 1
ATOM 697 N N . ARG A 1 91 ? -7.025 11.965 8.325 1.00 93.25 91 ARG A N 1
ATOM 698 C CA . ARG A 1 91 ? -7.778 13.115 7.841 1.00 93.25 91 ARG A CA 1
ATOM 699 C C . ARG A 1 91 ? -8.907 12.634 6.948 1.00 93.25 91 ARG A C 1
ATOM 701 O O . ARG A 1 91 ? -8.678 11.873 6.017 1.00 93.25 91 ARG A O 1
ATOM 708 N N . ILE A 1 92 ? -10.132 13.064 7.230 1.00 90.81 92 ILE A N 1
ATOM 709 C CA . ILE A 1 92 ? -11.268 12.771 6.351 1.00 90.81 92 ILE A CA 1
ATOM 710 C C . ILE A 1 92 ? -11.215 13.733 5.166 1.00 90.81 92 ILE A C 1
ATOM 712 O O . ILE A 1 92 ? -11.163 14.950 5.362 1.00 90.81 92 ILE A O 1
ATOM 716 N N . LEU A 1 93 ? -11.223 13.186 3.952 1.00 89.50 93 LEU A N 1
ATOM 717 C CA . LEU A 1 93 ? -11.191 13.968 2.722 1.00 89.50 93 LEU A CA 1
ATOM 718 C C . LEU A 1 93 ? -12.603 14.413 2.338 1.00 89.50 93 LEU A C 1
ATOM 720 O O . LEU A 1 93 ? -13.546 13.619 2.331 1.00 89.50 93 LEU A O 1
ATOM 724 N N . ARG A 1 94 ? -12.759 15.697 2.000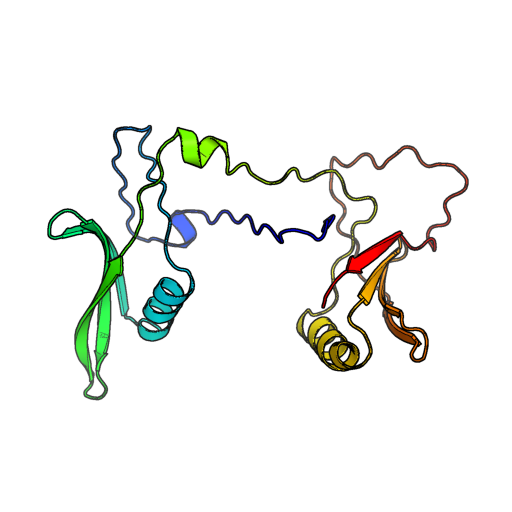 1.00 85.19 94 ARG A N 1
ATOM 725 C CA . ARG A 1 94 ? -14.015 16.217 1.443 1.00 85.19 94 ARG A CA 1
ATOM 726 C C . ARG A 1 94 ? -14.114 15.883 -0.042 1.00 85.19 94 ARG A C 1
ATOM 728 O O . ARG A 1 94 ? -13.106 15.689 -0.711 1.00 85.19 94 ARG A O 1
ATOM 735 N N . THR A 1 95 ? -15.333 15.887 -0.580 1.00 79.69 95 THR A N 1
ATOM 736 C CA . THR A 1 95 ? -15.583 15.589 -2.002 1.00 79.69 95 THR A CA 1
ATOM 737 C C . THR A 1 95 ? -14.760 16.467 -2.943 1.00 79.69 95 THR A C 1
ATOM 739 O O . THR A 1 95 ? -14.101 15.930 -3.815 1.00 79.69 95 THR A O 1
ATOM 742 N N . SER A 1 96 ? -14.672 17.772 -2.679 1.00 82.19 96 SER A N 1
ATOM 743 C CA . SER A 1 96 ? -13.875 18.698 -3.495 1.00 82.19 96 SER A CA 1
ATOM 744 C C . SER A 1 96 ? -12.377 18.379 -3.530 1.00 82.19 96 SER A C 1
ATOM 746 O O . SER A 1 96 ? -11.692 18.770 -4.463 1.00 82.19 96 SER A O 1
ATOM 748 N N . GLU A 1 97 ? -11.848 17.736 -2.484 1.00 83.00 97 GLU A N 1
ATOM 749 C CA . GLU A 1 97 ? -10.439 17.324 -2.418 1.00 83.00 97 GLU A CA 1
ATOM 750 C C . GLU A 1 97 ? -10.230 15.983 -3.125 1.00 83.00 97 GLU A C 1
ATOM 752 O O . GLU A 1 97 ? -9.182 15.759 -3.719 1.00 83.00 97 GLU A O 1
ATOM 757 N N . LEU A 1 98 ? -11.241 15.112 -3.093 1.00 80.56 98 LEU A N 1
ATOM 758 C CA . LEU A 1 98 ? -11.247 13.843 -3.813 1.00 80.56 98 LEU A CA 1
ATOM 759 C C . LEU A 1 98 ? -11.324 14.048 -5.324 1.00 80.56 98 LEU A C 1
ATOM 761 O O . LEU A 1 98 ? -10.645 13.340 -6.049 1.00 80.56 98 LEU A O 1
ATOM 765 N N . ASP A 1 99 ? -12.077 15.043 -5.795 1.00 80.06 99 ASP A N 1
ATOM 766 C CA . ASP A 1 99 ? -12.192 15.352 -7.227 1.00 80.06 99 ASP A CA 1
ATOM 767 C C . ASP A 1 99 ? -10.839 15.746 -7.860 1.00 80.06 99 ASP A C 1
ATOM 769 O O . ASP A 1 99 ? -10.674 15.676 -9.077 1.00 80.06 99 ASP A O 1
ATOM 773 N N . LEU A 1 100 ? -9.855 16.140 -7.039 1.00 80.81 100 LEU A N 1
ATOM 774 C CA . LEU A 1 100 ? -8.474 16.397 -7.466 1.00 80.81 100 LEU A CA 1
ATOM 775 C C . LEU A 1 100 ? -7.631 15.116 -7.570 1.00 80.81 100 LEU A C 1
ATOM 777 O O . LEU A 1 100 ? -6.586 15.124 -8.215 1.00 80.81 100 LEU A O 1
ATOM 781 N N . ILE A 1 101 ? -8.066 14.032 -6.929 1.00 77.50 101 ILE A N 1
ATOM 782 C CA . ILE A 1 101 ? -7.400 12.731 -6.898 1.00 77.50 101 ILE A CA 1
ATOM 783 C C . ILE A 1 101 ? -8.168 11.804 -7.845 1.00 77.50 101 ILE A C 1
ATOM 785 O O . ILE A 1 101 ? -9.048 11.047 -7.439 1.00 77.50 101 ILE A O 1
ATOM 789 N N . ALA A 1 102 ? -7.842 11.891 -9.131 1.00 70.50 102 ALA A N 1
ATOM 790 C CA . ALA A 1 102 ? -8.398 11.010 -10.150 1.00 70.50 102 ALA A CA 1
ATOM 791 C C . ALA A 1 102 ? -7.452 9.837 -10.428 1.00 70.50 102 ALA A C 1
ATOM 793 O O . ALA A 1 102 ? -6.230 9.983 -10.361 1.00 70.50 102 ALA A O 1
ATOM 794 N N . GLU A 1 103 ? -8.026 8.686 -10.781 1.00 77.38 103 GLU A N 1
ATOM 795 C CA . GLU A 1 103 ? -7.248 7.562 -11.296 1.00 77.38 103 GLU A CA 1
ATOM 796 C C . GLU A 1 103 ? -6.405 8.038 -12.492 1.00 77.38 103 GLU A C 1
ATOM 798 O O . GLU A 1 103 ? -6.941 8.681 -13.409 1.00 77.38 103 GLU A O 1
ATOM 803 N N . PRO A 1 104 ? -5.085 7.771 -12.495 1.00 74.38 104 PRO A N 1
ATOM 804 C CA . PRO A 1 104 ? -4.229 8.206 -13.580 1.00 74.38 104 PRO A CA 1
ATOM 805 C C . PRO A 1 104 ? -4.707 7.575 -14.883 1.00 74.38 104 PRO A C 1
ATOM 807 O O . PRO A 1 104 ? -4.989 6.378 -14.961 1.00 74.38 104 PRO A O 1
ATOM 810 N N . MET A 1 105 ? -4.771 8.386 -15.936 1.00 64.81 105 MET A N 1
ATOM 811 C CA . MET A 1 105 ? -5.118 7.882 -17.257 1.00 64.81 105 MET A CA 1
ATOM 812 C C . MET A 1 105 ? -4.119 6.801 -17.665 1.00 64.81 105 MET A C 1
ATOM 814 O O . MET A 1 105 ? -2.913 7.046 -17.701 1.00 64.81 105 MET A O 1
ATOM 818 N N . CYS A 1 106 ? -4.633 5.608 -17.966 1.00 64.56 106 CYS A N 1
ATOM 819 C CA . CYS A 1 106 ? -3.857 4.474 -18.449 1.00 64.56 106 CYS A CA 1
ATOM 820 C C . CYS A 1 106 ? -4.014 4.378 -19.978 1.00 64.56 106 CYS A C 1
ATOM 822 O O . CYS A 1 106 ? -4.885 3.651 -20.458 1.00 64.56 106 CYS A O 1
ATOM 82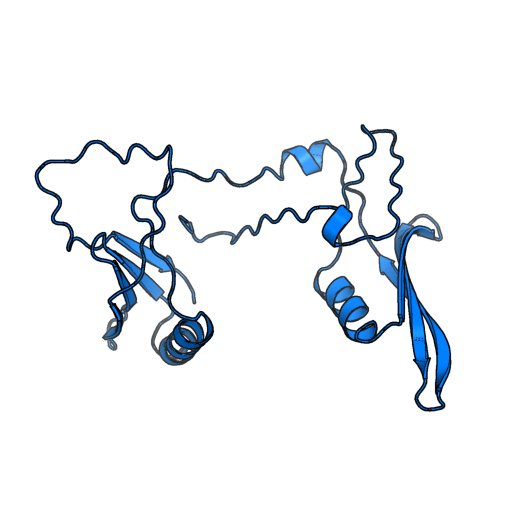4 N N . PRO A 1 107 ? -3.247 5.154 -20.772 1.00 71.00 107 PRO A N 1
ATOM 825 C CA . PRO A 1 107 ? -3.287 5.036 -22.224 1.00 71.00 107 PRO A CA 1
ATOM 826 C C . PRO A 1 107 ? -2.741 3.673 -22.667 1.00 71.00 107 PRO A C 1
ATOM 828 O O . PRO A 1 107 ? -1.914 3.066 -21.979 1.00 71.00 107 PRO A O 1
ATOM 831 N N . THR A 1 108 ? -3.159 3.220 -23.849 1.00 67.19 108 THR A N 1
ATOM 832 C CA . THR A 1 108 ? -2.638 2.004 -24.485 1.00 67.19 108 THR A CA 1
ATOM 833 C C . THR A 1 108 ? -1.116 2.091 -24.650 1.00 67.19 108 THR A C 1
ATOM 835 O O . THR A 1 108 ? -0.635 3.033 -25.280 1.00 67.19 108 THR A O 1
ATOM 838 N N . PRO A 1 109 ? -0.340 1.152 -24.081 1.00 69.06 109 PRO A N 1
ATOM 839 C CA . PRO A 1 109 ? 1.108 1.126 -24.248 1.00 69.06 109 PRO A CA 1
ATOM 840 C C . PRO A 1 109 ? 1.516 0.672 -25.658 1.00 69.06 109 PRO A C 1
ATOM 842 O O . PRO A 1 109 ? 0.859 -0.176 -26.257 1.00 69.06 109 PRO A O 1
ATOM 845 N N . ASP A 1 110 ? 2.652 1.185 -26.138 1.00 71.31 110 ASP A N 1
ATOM 846 C CA . ASP A 1 110 ? 3.227 0.846 -27.452 1.00 71.31 110 ASP A CA 1
ATOM 847 C C . ASP A 1 110 ? 3.820 -0.580 -27.500 1.00 71.31 110 ASP A C 1
ATOM 849 O O . ASP A 1 110 ? 3.901 -1.207 -28.562 1.00 71.31 110 ASP A O 1
ATOM 853 N N . VAL A 1 111 ? 4.219 -1.108 -26.333 1.00 72.75 111 VAL A N 1
ATOM 854 C CA . VAL A 1 111 ? 4.802 -2.447 -26.147 1.00 72.75 111 VAL A CA 1
ATOM 855 C C . VAL A 1 111 ? 4.242 -3.106 -24.884 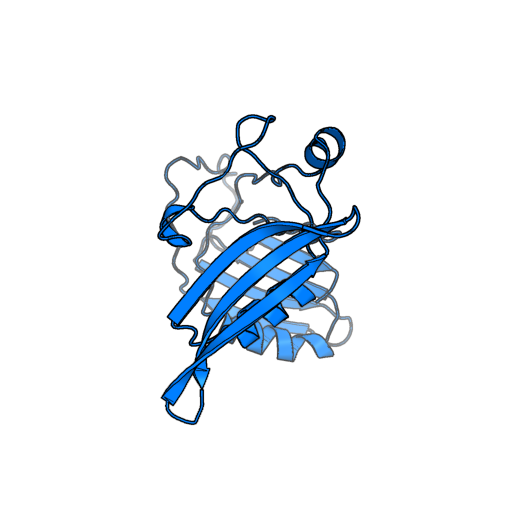1.00 72.75 111 VAL A C 1
ATOM 857 O O . VAL A 1 111 ? 4.183 -2.492 -23.816 1.00 72.75 111 VAL A O 1
ATOM 860 N N . TYR A 1 112 ? 3.890 -4.389 -25.004 1.00 77.31 112 TYR A N 1
ATOM 861 C CA . TYR A 1 112 ? 3.543 -5.269 -23.889 1.00 77.31 112 TYR A CA 1
ATOM 862 C C . TYR A 1 112 ? 4.642 -6.314 -23.699 1.00 77.31 112 TYR A C 1
ATOM 864 O O . TYR A 1 112 ? 4.938 -7.080 -24.617 1.00 77.31 112 TYR A O 1
ATOM 872 N N . ILE A 1 113 ? 5.229 -6.362 -22.505 1.00 82.88 113 ILE A N 1
ATOM 873 C CA . ILE A 1 113 ? 6.290 -7.307 -22.156 1.00 82.88 113 ILE A CA 1
ATOM 874 C C . ILE A 1 113 ? 6.140 -7.728 -20.693 1.00 82.88 113 ILE A C 1
ATOM 876 O O . ILE A 1 113 ? 5.832 -6.898 -19.835 1.00 82.88 113 ILE A O 1
ATOM 880 N N . VAL A 1 114 ? 6.323 -9.016 -20.409 1.00 83.56 114 VAL A N 1
ATOM 881 C CA . VAL A 1 114 ? 6.456 -9.509 -19.036 1.00 83.56 114 VAL A CA 1
ATOM 882 C C . VAL A 1 114 ? 7.846 -9.128 -18.540 1.00 83.56 114 VAL A C 1
ATOM 884 O O . VAL A 1 114 ? 8.845 -9.423 -19.191 1.00 83.56 114 VAL A O 1
ATOM 887 N N . LEU A 1 115 ? 7.918 -8.446 -17.398 1.00 84.06 115 LEU A N 1
ATOM 888 C CA . LEU A 1 115 ? 9.203 -8.085 -16.806 1.00 84.06 115 LEU A CA 1
ATOM 889 C C . LEU A 1 115 ? 9.946 -9.340 -16.314 1.00 84.06 115 LEU A C 1
ATOM 891 O O . LEU A 1 115 ? 9.304 -10.267 -15.810 1.00 84.06 115 LEU A O 1
ATOM 895 N N . PRO A 1 116 ? 11.290 -9.363 -16.401 1.00 84.38 116 PRO A N 1
ATOM 896 C CA . PRO A 1 116 ? 12.091 -10.370 -15.715 1.00 84.38 116 PRO A CA 1
ATOM 897 C C . PRO A 1 116 ? 11.905 -10.242 -14.190 1.00 84.38 116 PRO A C 1
ATOM 899 O O . PRO A 1 116 ? 11.336 -9.248 -13.718 1.00 84.38 116 PRO A O 1
ATOM 902 N N . PRO A 1 117 ? 12.373 -11.218 -13.389 1.00 87.38 117 PRO A N 1
ATOM 903 C CA . PRO A 1 117 ? 12.235 -11.172 -11.938 1.00 87.38 117 PRO A CA 1
ATOM 904 C C . PRO A 1 117 ? 12.664 -9.813 -11.373 1.00 87.38 117 PRO A C 1
ATOM 906 O O . PRO A 1 117 ? 13.806 -9.384 -11.544 1.00 87.38 117 PRO A O 1
ATOM 909 N N . LEU A 1 118 ? 11.752 -9.121 -10.679 1.00 85.19 118 LEU A N 1
ATOM 910 C CA . LEU A 1 118 ? 12.003 -7.760 -10.182 1.00 85.19 118 LEU A CA 1
ATOM 911 C C . LEU A 1 118 ? 13.191 -7.695 -9.212 1.00 85.19 118 LEU A C 1
ATOM 913 O O . LEU A 1 118 ? 13.781 -6.635 -9.035 1.00 85.19 118 LEU A O 1
ATOM 917 N N . THR A 1 119 ? 13.567 -8.822 -8.604 1.00 88.12 119 THR A N 1
ATOM 918 C CA . THR A 1 119 ? 14.791 -8.966 -7.809 1.00 88.12 119 THR A CA 1
ATOM 919 C C . THR A 1 119 ? 16.056 -8.752 -8.637 1.00 88.12 119 THR A C 1
ATOM 921 O O . THR A 1 119 ? 16.980 -8.104 -8.156 1.00 88.12 119 THR A O 1
ATOM 924 N N . GLU A 1 120 ? 16.096 -9.253 -9.873 1.00 86.81 120 GLU A N 1
ATOM 925 C CA . GLU A 1 120 ? 17.226 -9.072 -10.791 1.00 86.81 120 GLU A CA 1
ATOM 926 C C . GLU A 1 120 ? 17.270 -7.645 -11.323 1.00 86.81 120 GLU A C 1
ATOM 928 O O . GLU A 1 120 ? 18.315 -7.000 -11.269 1.00 86.81 120 GLU A O 1
ATOM 933 N N . VAL A 1 121 ? 16.120 -7.125 -11.765 1.00 85.69 121 VAL A N 1
ATOM 934 C CA . VAL A 1 121 ? 16.009 -5.733 -12.227 1.00 85.69 121 VAL A CA 1
ATOM 935 C C . VAL A 1 121 ? 16.452 -4.777 -11.126 1.00 85.69 121 VAL A C 1
ATOM 937 O O . VAL A 1 121 ? 17.226 -3.861 -11.383 1.00 85.69 121 VAL A O 1
ATOM 940 N N . ARG A 1 122 ? 16.016 -5.024 -9.885 1.00 85.06 122 ARG A N 1
ATOM 941 C CA . ARG A 1 122 ? 16.441 -4.252 -8.718 1.00 85.06 122 ARG A CA 1
ATOM 942 C C . ARG A 1 122 ? 17.941 -4.368 -8.471 1.00 85.06 122 ARG A C 1
ATOM 944 O O . ARG A 1 122 ? 18.569 -3.345 -8.251 1.00 85.06 122 ARG A O 1
ATOM 951 N N . ALA A 1 123 ? 18.512 -5.573 -8.504 1.00 87.19 123 ALA A N 1
ATOM 952 C CA . ALA A 1 123 ? 19.944 -5.759 -8.277 1.00 87.19 123 ALA A CA 1
ATOM 953 C C . ALA A 1 123 ? 20.785 -4.962 -9.287 1.00 87.19 123 ALA A C 1
ATOM 955 O O . ALA A 1 123 ? 21.750 -4.305 -8.902 1.00 87.19 123 ALA A O 1
ATOM 956 N N . VAL A 1 124 ? 20.385 -4.969 -10.561 1.00 86.81 124 VAL A N 1
ATOM 957 C CA . VAL A 1 124 ? 21.037 -4.176 -11.610 1.00 86.81 124 VAL A CA 1
ATOM 958 C C . VAL A 1 124 ? 20.806 -2.677 -11.402 1.00 86.81 124 VAL A C 1
ATOM 960 O O . VAL A 1 124 ? 21.758 -1.905 -11.467 1.00 86.81 124 VAL A O 1
ATOM 963 N N . ALA A 1 125 ? 19.575 -2.251 -11.104 1.00 84.38 125 ALA A N 1
ATOM 964 C CA . ALA A 1 125 ? 19.273 -0.848 -10.829 1.00 84.38 125 ALA A CA 1
ATOM 965 C C . ALA A 1 125 ? 20.078 -0.312 -9.629 1.00 84.38 125 ALA A C 1
ATOM 967 O O . ALA A 1 125 ? 20.628 0.783 -9.707 1.00 84.38 125 ALA A O 1
ATOM 968 N N . ASP A 1 126 ? 20.229 -1.103 -8.562 1.00 86.25 126 ASP A N 1
ATOM 969 C CA . ASP A 1 126 ? 21.026 -0.764 -7.377 1.00 86.25 126 ASP A CA 1
ATOM 970 C C . ASP A 1 126 ? 22.532 -0.664 -7.707 1.00 86.25 126 ASP A C 1
ATOM 972 O O . ASP A 1 126 ? 23.219 0.195 -7.156 1.00 86.25 126 ASP A O 1
ATOM 976 N N . GLN A 1 127 ? 23.048 -1.491 -8.628 1.00 84.06 127 GLN A N 1
ATOM 977 C CA . GLN A 1 127 ? 24.432 -1.399 -9.126 1.00 84.06 127 GLN A CA 1
ATOM 978 C C . GLN A 1 127 ? 24.666 -0.187 -10.033 1.00 84.06 127 GLN A C 1
ATOM 980 O O . GLN A 1 127 ? 25.768 0.356 -10.063 1.00 84.06 127 GLN A O 1
ATOM 985 N N . MET A 1 128 ? 23.645 0.222 -10.782 1.00 81.19 128 MET A N 1
ATOM 986 C CA . MET A 1 128 ? 23.705 1.326 -11.736 1.00 81.19 128 MET A CA 1
ATOM 987 C C . MET A 1 128 ? 23.439 2.695 -11.095 1.00 81.19 128 MET A C 1
ATOM 989 O O . MET A 1 128 ? 23.917 3.712 -11.593 1.00 81.19 128 MET A O 1
ATOM 993 N N . ARG A 1 129 ? 22.739 2.726 -9.957 1.00 81.62 129 ARG A N 1
ATOM 994 C CA . ARG A 1 129 ? 22.406 3.946 -9.209 1.00 81.62 129 ARG A CA 1
ATOM 995 C C . ARG A 1 129 ? 23.609 4.829 -8.830 1.00 81.62 129 ARG A C 1
ATOM 997 O O . ARG A 1 129 ? 23.455 6.046 -8.880 1.00 81.62 129 ARG A O 1
ATOM 1004 N N . PRO A 1 130 ? 24.791 4.294 -8.452 1.00 81.88 130 PRO A N 1
ATOM 1005 C CA . PRO A 1 130 ? 25.978 5.114 -8.202 1.00 81.88 130 PRO A CA 1
ATOM 1006 C C . PRO A 1 130 ? 26.610 5.693 -9.474 1.00 81.88 130 PRO A C 1
ATOM 1008 O O . PRO A 1 130 ? 27.424 6.603 -9.362 1.00 81.88 130 PRO A O 1
ATOM 1011 N N . LEU A 1 131 ? 26.297 5.134 -10.651 1.00 80.31 131 LEU A N 1
ATOM 1012 C CA . LEU A 1 131 ? 26.952 5.461 -11.920 1.00 80.31 131 LEU A CA 1
ATOM 1013 C C . LEU A 1 131 ? 26.264 6.612 -12.655 1.00 80.31 131 LEU A C 1
ATOM 1015 O O . LEU A 1 131 ? 26.961 7.413 -13.259 1.00 80.31 131 LEU A O 1
ATOM 1019 N N . SER A 1 132 ? 24.931 6.718 -12.609 1.00 75.56 132 SER A N 1
ATOM 1020 C CA . SER A 1 132 ? 24.238 7.953 -12.996 1.00 75.56 132 SER A CA 1
ATOM 1021 C C . SER A 1 132 ? 22.820 8.048 -12.440 1.00 75.56 132 SER A C 1
ATOM 1023 O O . SER A 1 132 ? 22.191 7.067 -12.040 1.00 75.56 132 SER A O 1
ATOM 1025 N N . HIS A 1 133 ? 22.323 9.284 -12.402 1.00 72.81 133 HIS A N 1
ATOM 1026 C CA . HIS A 1 133 ? 20.978 9.636 -11.956 1.00 72.81 133 HIS A CA 1
ATOM 1027 C C . HIS A 1 133 ? 19.918 9.511 -13.063 1.00 72.81 133 HIS A C 1
ATOM 1029 O O . HIS A 1 133 ? 18.745 9.793 -12.814 1.00 72.81 133 HIS A O 1
ATOM 1035 N N . GLN A 1 134 ? 20.308 9.129 -14.280 1.00 75.12 134 GLN A N 1
ATOM 1036 C CA . GLN A 1 134 ? 19.415 8.958 -15.422 1.00 75.12 134 GLN A CA 1
ATOM 1037 C C . GLN A 1 134 ? 19.465 7.516 -15.923 1.00 75.12 134 GLN A C 1
ATOM 1039 O O . GLN A 1 134 ? 20.514 7.016 -16.327 1.00 75.12 134 GLN A O 1
ATOM 1044 N N . ALA A 1 135 ? 18.303 6.868 -15.951 1.00 77.19 135 ALA A N 1
ATOM 1045 C CA . ALA A 1 135 ? 18.140 5.559 -16.569 1.00 77.19 135 ALA A CA 1
ATOM 1046 C C . ALA A 1 135 ? 17.280 5.656 -17.823 1.00 77.19 135 ALA A C 1
ATOM 1048 O O . ALA A 1 135 ? 16.293 6.384 -17.864 1.00 77.19 135 ALA A O 1
ATOM 1049 N N . CYS A 1 136 ? 17.615 4.871 -18.835 1.00 78.25 136 CYS A N 1
ATOM 1050 C CA . CYS A 1 136 ? 16.763 4.588 -19.971 1.00 78.25 136 CYS A CA 1
ATOM 1051 C C . CYS A 1 136 ? 16.241 3.157 -19.856 1.00 78.25 136 CYS A C 1
ATOM 1053 O O . CYS A 1 136 ? 17.006 2.192 -19.813 1.00 78.25 136 CYS A O 1
ATOM 1055 N N . LEU A 1 137 ? 14.922 3.034 -19.788 1.00 82.62 137 LEU A N 1
ATOM 1056 C CA . LEU A 1 137 ? 14.220 1.769 -19.904 1.00 82.62 137 LEU A CA 1
ATOM 1057 C C . LEU A 1 137 ? 13.809 1.585 -21.351 1.00 82.62 137 LEU A C 1
ATOM 1059 O O . LEU A 1 137 ? 13.105 2.422 -21.902 1.00 82.62 137 LEU A O 1
ATOM 1063 N N . SER A 1 138 ? 14.206 0.480 -21.952 1.00 80.00 138 SER A N 1
ATOM 1064 C CA . SER A 1 138 ? 13.951 0.202 -23.350 1.00 80.00 138 SER A CA 1
ATOM 1065 C C . SER A 1 138 ? 13.348 -1.182 -23.507 1.00 80.00 138 SER A C 1
ATOM 1067 O O . SER A 1 138 ? 13.808 -2.139 -22.889 1.00 80.00 138 SER A O 1
ATOM 1069 N N . ALA A 1 139 ? 12.291 -1.314 -24.297 1.00 83.31 139 ALA A N 1
ATOM 1070 C CA . ALA A 1 139 ? 11.681 -2.607 -24.578 1.00 83.31 139 ALA A CA 1
ATOM 1071 C C . ALA A 1 139 ? 11.309 -2.709 -26.051 1.00 83.31 139 ALA A C 1
ATOM 1073 O O . ALA A 1 139 ? 10.886 -1.727 -26.653 1.00 83.31 139 ALA A O 1
ATOM 1074 N N . ASN A 1 140 ? 11.434 -3.897 -26.633 1.00 79.81 140 ASN A N 1
ATOM 1075 C CA . ASN A 1 140 ? 11.065 -4.123 -28.028 1.00 79.81 140 ASN A CA 1
ATOM 1076 C C . ASN A 1 140 ? 9.910 -5.122 -28.168 1.00 79.81 140 ASN A C 1
ATOM 1078 O O . ASN A 1 140 ? 9.550 -5.860 -27.243 1.00 79.81 140 ASN A O 1
ATOM 1082 N N . ARG A 1 141 ? 9.347 -5.187 -29.379 1.00 74.31 141 ARG A N 1
ATOM 1083 C CA . ARG A 1 141 ? 8.313 -6.171 -29.731 1.00 74.31 141 ARG A CA 1
ATOM 1084 C C . ARG A 1 141 ? 8.878 -7.587 -29.908 1.00 74.31 141 ARG A C 1
ATOM 1086 O O . ARG A 1 141 ? 8.094 -8.514 -30.080 1.00 74.31 141 ARG A O 1
ATOM 1093 N N . ALA A 1 142 ? 10.194 -7.791 -29.808 1.00 75.62 142 ALA A N 1
ATOM 1094 C CA . ALA A 1 142 ? 10.855 -9.098 -29.861 1.00 75.62 142 ALA A CA 1
ATOM 1095 C C . ALA A 1 142 ? 10.979 -9.800 -28.491 1.00 75.62 142 ALA A C 1
ATOM 1097 O O . ALA A 1 142 ? 11.390 -10.957 -28.454 1.00 75.62 142 ALA A O 1
ATOM 1098 N N . GLY A 1 143 ? 10.564 -9.162 -27.388 1.00 77.44 143 GLY A N 1
ATOM 1099 C CA . GLY A 1 143 ? 10.676 -9.743 -26.041 1.00 77.44 143 GLY A CA 1
ATOM 1100 C C . GLY A 1 143 ? 12.031 -9.475 -25.379 1.00 77.44 143 GLY A C 1
ATOM 1101 O O . GLY A 1 143 ? 12.519 -10.288 -24.595 1.00 77.44 143 GLY A O 1
ATOM 1102 N N . THR A 1 144 ? 12.646 -8.342 -25.708 1.00 83.31 144 THR A N 1
ATOM 1103 C CA . THR A 1 144 ? 13.861 -7.842 -25.071 1.00 83.31 144 THR A CA 1
ATOM 1104 C C . THR A 1 144 ? 13.530 -6.619 -24.230 1.00 83.31 144 THR A C 1
ATOM 1106 O O . THR A 1 144 ? 12.894 -5.683 -24.713 1.00 83.31 144 THR A O 1
ATOM 1109 N N . PHE A 1 145 ? 14.003 -6.618 -22.990 1.00 85.69 145 PHE A N 1
ATOM 1110 C CA . PHE A 1 145 ? 13.981 -5.482 -22.080 1.00 85.69 145 PHE A CA 1
ATOM 1111 C C . PHE A 1 145 ? 15.418 -5.066 -21.788 1.00 85.69 145 PHE A C 1
ATOM 1113 O O . PHE A 1 145 ? 16.272 -5.912 -21.536 1.00 85.69 145 PHE A O 1
ATOM 1120 N N . LYS A 1 146 ? 15.699 -3.773 -21.827 1.00 84.56 146 LYS A N 1
ATOM 1121 C CA . LYS A 1 146 ? 17.021 -3.207 -21.622 1.00 84.56 146 LYS A CA 1
ATOM 1122 C C . LYS A 1 146 ? 16.928 -2.063 -20.620 1.00 84.56 146 LYS A C 1
ATOM 1124 O O . LYS A 1 146 ? 16.119 -1.156 -20.779 1.00 84.56 146 LYS A O 1
ATOM 1129 N N . LEU A 1 147 ? 17.763 -2.118 -19.591 1.00 85.06 147 LEU A N 1
ATOM 1130 C CA . LEU A 1 147 ? 17.993 -1.032 -18.647 1.00 85.06 147 LEU A CA 1
ATOM 1131 C C . LEU A 1 147 ? 19.376 -0.468 -18.950 1.00 85.06 147 LEU A C 1
ATOM 1133 O O . LEU A 1 147 ? 20.367 -1.179 -18.817 1.00 85.06 147 LEU A O 1
ATOM 1137 N N . ALA A 1 148 ? 19.437 0.784 -19.378 1.00 81.81 148 ALA A N 1
ATOM 1138 C CA . ALA A 1 148 ? 20.682 1.486 -19.640 1.00 81.81 148 ALA A CA 1
ATOM 1139 C C . ALA A 1 148 ? 20.807 2.697 -18.721 1.00 81.81 148 ALA A C 1
ATOM 1141 O O . ALA A 1 148 ? 19.813 3.323 -18.368 1.00 81.81 148 ALA A O 1
ATOM 1142 N N . VAL A 1 149 ? 22.030 3.052 -18.363 1.00 83.25 149 VAL A N 1
ATOM 1143 C CA . VAL A 1 149 ? 22.361 4.314 -17.711 1.00 83.25 149 VAL A CA 1
ATOM 1144 C C . VAL A 1 149 ? 23.188 5.144 -18.677 1.00 83.25 149 VAL A C 1
ATOM 1146 O O . VAL A 1 149 ? 24.128 4.638 -19.294 1.00 83.25 149 VAL A O 1
ATOM 1149 N N . LEU A 1 150 ? 22.789 6.405 -18.834 1.00 68.06 150 LEU A N 1
ATOM 1150 C CA . LEU A 1 150 ? 23.461 7.366 -19.698 1.00 68.06 150 LEU A CA 1
ATOM 1151 C C . LEU A 1 150 ? 24.139 8.413 -18.815 1.00 68.06 150 LEU A C 1
ATOM 1153 O O . LEU A 1 150 ? 23.464 9.173 -18.120 1.00 68.06 150 LEU A O 1
ATOM 1157 N N . ASP A 1 151 ? 25.469 8.436 -18.836 1.00 72.25 151 ASP A N 1
ATOM 1158 C CA . ASP A 1 151 ? 26.284 9.541 -18.327 1.00 72.25 151 ASP A CA 1
ATOM 1159 C C . ASP A 1 151 ? 27.433 9.842 -19.299 1.00 72.25 151 ASP A C 1
ATOM 1161 O O . ASP A 1 151 ? 27.748 9.028 -20.170 1.00 72.25 151 ASP A O 1
ATOM 1165 N N . SER A 1 152 ? 28.081 11.001 -19.162 1.00 67.06 152 SER A N 1
ATOM 1166 C CA . SER A 1 152 ? 29.193 11.406 -20.031 1.00 67.06 152 SER A CA 1
ATOM 1167 C C . SER A 1 152 ? 30.427 10.508 -19.908 1.00 67.06 152 SER A C 1
ATOM 1169 O O . SER A 1 152 ? 31.228 10.460 -20.840 1.00 67.06 152 SER A O 1
ATOM 1171 N N . GLU A 1 153 ? 30.590 9.800 -18.786 1.00 64.25 153 GLU A N 1
ATOM 1172 C CA . GLU A 1 153 ? 31.773 8.973 -18.507 1.00 64.25 153 GLU A CA 1
ATOM 1173 C C . GLU A 1 153 ? 31.484 7.467 -18.434 1.00 64.25 153 GLU A C 1
ATOM 1175 O O . GLU A 1 153 ? 32.385 6.659 -18.662 1.00 64.25 153 GLU A O 1
ATOM 1180 N N . VAL A 1 154 ? 30.240 7.068 -18.145 1.00 62.66 154 VAL A N 1
ATOM 1181 C CA . VAL A 1 154 ? 29.872 5.664 -17.929 1.00 62.66 154 VAL A CA 1
ATOM 1182 C C . VAL A 1 154 ? 28.604 5.326 -18.703 1.00 62.66 154 VAL A C 1
ATOM 1184 O O . VAL A 1 154 ? 27.530 5.862 -18.441 1.00 62.66 154 VAL A O 1
ATOM 1187 N N . VAL A 1 155 ? 28.736 4.377 -19.632 1.00 70.50 155 VAL A N 1
ATOM 1188 C CA . VAL A 1 155 ? 27.611 3.733 -20.317 1.00 70.50 155 VAL A CA 1
ATOM 1189 C C . VAL A 1 155 ? 27.523 2.308 -19.791 1.00 70.50 155 VAL A C 1
ATOM 1191 O O . VAL A 1 155 ? 28.372 1.472 -20.096 1.00 70.50 155 VAL A O 1
ATOM 1194 N N . GLY A 1 156 ? 26.525 2.048 -18.952 1.00 76.56 156 GLY A N 1
ATOM 1195 C CA . GLY A 1 156 ? 26.221 0.711 -18.452 1.00 76.56 156 GLY A CA 1
ATOM 1196 C C . GLY A 1 156 ? 24.868 0.267 -18.979 1.00 76.56 156 GLY A C 1
ATOM 1197 O O . GLY A 1 156 ? 23.896 1.004 -18.835 1.00 76.56 156 GLY A O 1
ATOM 1198 N N . ASP A 1 157 ? 24.784 -0.925 -19.564 1.00 82.88 157 ASP A N 1
ATOM 1199 C CA . ASP A 1 157 ? 23.507 -1.512 -19.952 1.00 82.88 157 ASP A CA 1
ATOM 1200 C C . ASP A 1 157 ? 23.368 -2.967 -19.518 1.00 82.88 157 ASP A C 1
ATOM 1202 O O . ASP A 1 157 ? 24.326 -3.734 -19.470 1.00 82.88 157 ASP A O 1
ATOM 1206 N N . ALA A 1 158 ? 22.139 -3.330 -19.178 1.00 84.62 158 ALA A N 1
ATOM 1207 C CA . ALA A 1 158 ? 21.724 -4.681 -18.880 1.00 84.62 158 ALA A CA 1
ATOM 1208 C C . ALA A 1 158 ? 20.562 -5.029 -19.796 1.00 84.62 158 ALA A C 1
ATOM 1210 O O . ALA A 1 158 ? 19.588 -4.281 -19.896 1.00 84.62 158 ALA A O 1
ATOM 1211 N N . THR A 1 159 ? 20.674 -6.170 -20.465 1.00 87.50 159 THR A N 1
ATOM 1212 C CA . THR A 1 159 ? 19.699 -6.620 -21.453 1.00 87.50 159 THR A CA 1
ATOM 1213 C C . THR A 1 159 ? 19.169 -7.994 -21.056 1.00 87.50 159 THR A C 1
ATOM 1215 O O . THR A 1 159 ? 19.932 -8.946 -20.906 1.00 87.50 159 THR A O 1
ATOM 1218 N N . TRP A 1 160 ? 17.851 -8.103 -20.937 1.00 85.94 160 TRP A N 1
ATOM 1219 C CA . TRP A 1 160 ? 17.112 -9.343 -20.732 1.00 85.94 160 TRP A CA 1
ATOM 1220 C C . TRP A 1 160 ? 16.391 -9.711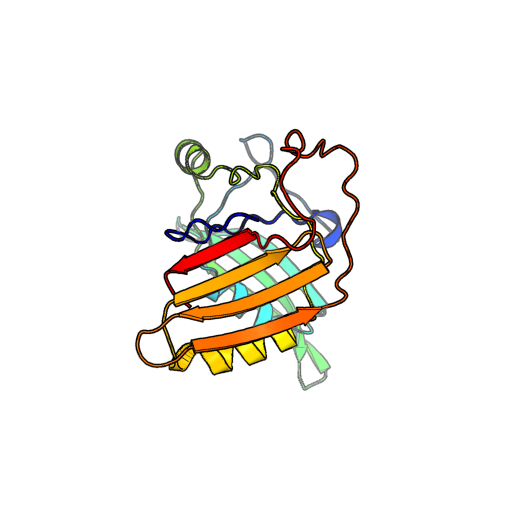 -22.023 1.00 85.94 160 TRP A C 1
ATOM 1222 O O . TRP A 1 160 ? 15.705 -8.879 -22.611 1.00 85.94 160 TRP A O 1
ATOM 1232 N N . THR A 1 161 ? 16.539 -10.955 -22.470 1.00 86.25 161 THR A N 1
ATOM 1233 C CA . THR A 1 161 ? 15.961 -11.461 -23.726 1.00 86.25 161 THR A CA 1
ATOM 1234 C C . THR A 1 161 ? 15.055 -12.660 -23.458 1.00 86.25 161 THR A C 1
ATOM 1236 O O . THR A 1 161 ? 15.163 -13.297 -22.413 1.00 86.25 161 THR A O 1
ATOM 1239 N N . GLY A 1 162 ? 14.165 -12.973 -24.405 1.00 82.44 162 GLY A N 1
ATOM 1240 C CA . GLY A 1 162 ? 13.271 -14.132 -24.305 1.00 82.44 162 GLY A CA 1
ATOM 1241 C C . GLY A 1 162 ? 12.078 -13.922 -23.370 1.00 82.44 162 GLY A C 1
ATOM 1242 O O . GLY A 1 162 ? 11.536 -14.890 -22.848 1.00 82.44 162 GLY A O 1
ATOM 1243 N N . LEU A 1 163 ? 11.676 -12.670 -23.145 1.00 82.25 163 LEU A N 1
ATOM 1244 C CA . LEU A 1 163 ? 10.545 -12.334 -22.289 1.00 82.25 163 LEU A CA 1
ATOM 1245 C C . LEU A 1 163 ? 9.217 -12.603 -22.999 1.00 82.25 163 LEU A C 1
ATOM 1247 O O . LEU A 1 163 ? 9.042 -12.303 -24.185 1.00 82.25 163 LEU A O 1
ATOM 1251 N N . GLU A 1 164 ? 8.263 -13.148 -22.250 1.00 77.62 164 GLU A N 1
ATOM 1252 C CA . GLU A 1 164 ? 6.922 -13.414 -22.755 1.00 77.62 164 GLU A CA 1
ATOM 1253 C C . GLU A 1 164 ? 6.161 -12.113 -23.032 1.00 77.62 164 GLU A C 1
ATOM 1255 O O . GLU A 1 164 ? 6.341 -11.091 -22.363 1.00 77.62 164 GLU A O 1
ATOM 1260 N N . ARG A 1 165 ? 5.270 -12.156 -24.026 1.00 72.38 165 ARG A N 1
ATOM 1261 C CA . ARG A 1 165 ? 4.379 -11.042 -24.356 1.00 72.38 165 ARG A CA 1
ATOM 1262 C C . ARG A 1 165 ? 2.947 -11.428 -24.005 1.00 72.38 165 ARG A C 1
ATOM 1264 O O . ARG A 1 165 ? 2.417 -12.352 -24.627 1.00 72.38 165 ARG A O 1
ATOM 1271 N N . PRO A 1 166 ? 2.295 -10.739 -23.056 1.00 74.50 166 PRO A N 1
ATOM 1272 C CA . PRO A 1 166 ? 0.898 -11.006 -22.778 1.00 74.50 166 PRO A CA 1
ATOM 1273 C C . PRO A 1 166 ? 0.067 -10.537 -23.976 1.00 74.50 166 PRO A C 1
ATOM 1275 O O . PRO A 1 166 ? 0.163 -9.386 -24.404 1.00 74.50 166 PRO A O 1
ATOM 1278 N N . HIS A 1 167 ? -0.751 -11.429 -24.534 1.00 63.69 167 HIS A N 1
ATOM 1279 C CA . HIS A 1 167 ? -1.692 -11.050 -25.581 1.00 63.69 167 HIS A CA 1
ATOM 1280 C C . HIS A 1 167 ? -2.907 -10.382 -24.932 1.00 63.69 167 HIS A C 1
ATOM 1282 O O . HIS A 1 167 ? -3.798 -11.050 -24.413 1.00 63.69 167 HIS A O 1
ATOM 1288 N N . VAL A 1 168 ? -2.951 -9.052 -24.966 1.00 63.00 168 VAL A N 1
ATOM 1289 C CA . VAL A 1 168 ? -4.105 -8.290 -24.475 1.00 63.00 168 VAL A CA 1
ATOM 1290 C C . VAL A 1 168 ? -5.179 -8.286 -25.566 1.00 63.00 168 VAL A C 1
ATOM 1292 O O . VAL A 1 168 ? -4.977 -7.719 -26.638 1.00 63.00 168 VAL A O 1
ATOM 1295 N N . GLN A 1 169 ? -6.299 -8.975 -25.340 1.00 47.91 169 GLN A N 1
ATOM 1296 C CA . GLN A 1 169 ? -7.462 -8.912 -26.234 1.00 47.91 169 GLN A CA 1
ATOM 1297 C C . GLN A 1 169 ? -8.097 -7.516 -26.135 1.00 47.91 169 GLN A C 1
ATOM 1299 O O . GLN A 1 169 ? -8.420 -7.068 -25.039 1.00 47.91 169 GLN A O 1
ATOM 1304 N N . GLY A 1 170 ? -8.262 -6.827 -27.269 1.00 52.00 170 GLY A N 1
ATOM 1305 C CA . GLY A 1 170 ? -8.888 -5.496 -27.342 1.00 52.00 170 GLY A CA 1
ATOM 1306 C C . GLY A 1 170 ? -7.926 -4.313 -27.501 1.00 52.00 170 GLY A C 1
ATOM 1307 O O . GLY A 1 170 ? -8.384 -3.190 -27.677 1.00 52.00 170 GLY A O 1
ATOM 1308 N N . ALA A 1 171 ? -6.612 -4.546 -27.499 1.00 51.06 171 ALA A N 1
ATOM 1309 C CA . ALA A 1 171 ? -5.640 -3.551 -27.939 1.00 51.06 171 ALA A CA 1
ATOM 1310 C C . ALA A 1 171 ? -5.388 -3.737 -29.442 1.00 51.06 171 ALA A C 1
ATOM 1312 O O . ALA A 1 171 ? -4.452 -4.433 -29.836 1.00 51.06 171 ALA A O 1
ATOM 1313 N N . GLU A 1 172 ? -6.235 -3.148 -30.293 1.00 47.16 172 GLU A N 1
ATOM 1314 C CA . GLU A 1 172 ? -5.780 -2.805 -31.643 1.00 47.16 172 GLU A CA 1
ATOM 1315 C C . GLU A 1 172 ? -4.594 -1.858 -31.449 1.00 47.16 172 GLU A C 1
ATOM 1317 O O . GLU A 1 172 ? -4.745 -0.730 -30.979 1.00 47.16 172 GLU A O 1
ATOM 1322 N N . GLY A 1 173 ? -3.386 -2.378 -31.677 1.00 49.44 173 GLY A N 1
ATOM 1323 C CA . GLY A 1 173 ? -2.180 -1.564 -31.655 1.00 49.44 173 GLY A CA 1
ATOM 1324 C C . GLY A 1 173 ? -2.317 -0.400 -32.641 1.00 49.44 173 GLY A C 1
ATOM 1325 O O . GLY A 1 173 ? -3.140 -0.475 -33.561 1.00 49.44 173 GLY A O 1
ATOM 1326 N N . PRO A 1 174 ? -1.529 0.676 -32.475 1.00 51.38 174 PRO A N 1
ATOM 1327 C CA . PRO A 1 174 ? -1.497 1.743 -33.466 1.00 51.38 174 PRO A CA 1
ATOM 1328 C C . PRO A 1 174 ? -1.297 1.145 -34.871 1.00 51.38 174 PRO A C 1
ATOM 1330 O O . PRO A 1 174 ? -0.633 0.107 -34.998 1.00 51.38 174 PRO A O 1
ATOM 1333 N N . PRO A 1 175 ? -1.904 1.749 -35.914 1.00 46.12 175 PRO A N 1
ATOM 1334 C CA . PRO A 1 175 ? -1.777 1.262 -37.281 1.00 46.12 175 PRO A CA 1
ATOM 1335 C C . PRO A 1 175 ? -0.299 1.044 -37.575 1.00 46.12 175 PRO A C 1
ATOM 1337 O O . PRO A 1 175 ? 0.520 1.920 -37.316 1.00 46.12 175 PRO A O 1
ATOM 1340 N N . SER A 1 176 ? 0.035 -0.161 -38.031 1.00 49.50 176 SER A N 1
ATOM 1341 C CA . SER A 1 176 ? 1.408 -0.539 -38.328 1.00 49.50 176 SER A CA 1
ATOM 1342 C C . SER A 1 176 ? 1.952 0.414 -39.388 1.00 49.50 176 SER A C 1
ATOM 1344 O O . SER A 1 176 ? 1.630 0.269 -40.570 1.00 49.50 176 SER A O 1
ATOM 1346 N N . ASP A 1 177 ? 2.768 1.384 -38.980 1.00 46.97 177 ASP A N 1
ATOM 1347 C CA . ASP A 1 177 ? 3.648 2.060 -39.916 1.00 46.97 177 ASP A CA 1
ATOM 1348 C C . ASP A 1 177 ? 4.528 0.963 -40.514 1.00 46.97 177 ASP A C 1
ATOM 1350 O O . ASP A 1 177 ? 5.242 0.251 -39.806 1.00 46.97 177 ASP A O 1
ATOM 1354 N N . GLN A 1 178 ? 4.420 0.768 -41.829 1.00 48.66 178 GLN A N 1
ATOM 1355 C CA . GLN A 1 178 ? 4.996 -0.362 -42.576 1.00 48.66 178 GLN A CA 1
ATOM 1356 C C . GLN A 1 178 ? 6.543 -0.409 -42.549 1.00 48.66 178 GLN A C 1
ATOM 1358 O O . GLN A 1 178 ? 7.142 -1.216 -43.254 1.00 48.66 178 GLN A O 1
ATOM 1363 N N . ASN A 1 179 ? 7.179 0.435 -41.731 1.00 52.78 179 ASN A N 1
ATOM 1364 C CA . ASN A 1 179 ? 8.619 0.577 -41.551 1.00 52.78 179 ASN A CA 1
ATOM 1365 C C . ASN A 1 179 ? 9.127 0.226 -40.137 1.00 52.78 179 ASN A C 1
ATOM 1367 O O . ASN A 1 179 ? 10.338 0.269 -39.946 1.00 52.78 179 ASN A O 1
ATOM 1371 N N . GLU A 1 180 ? 8.276 -0.115 -39.159 1.00 53.56 180 GLU A N 1
ATOM 1372 C CA . GLU A 1 180 ? 8.756 -0.511 -37.820 1.00 53.56 180 GLU A CA 1
ATOM 1373 C C . GLU A 1 180 ? 9.191 -1.983 -37.799 1.00 53.56 180 GLU A C 1
ATOM 1375 O O . GLU A 1 180 ? 8.378 -2.906 -37.940 1.00 53.56 180 GLU A O 1
ATOM 1380 N N . THR A 1 181 ? 10.484 -2.229 -37.596 1.00 58.03 181 THR A N 1
ATOM 1381 C CA . THR A 1 181 ? 11.007 -3.582 -37.418 1.00 58.03 181 THR A CA 1
ATOM 1382 C C . THR A 1 181 ? 10.674 -4.107 -36.016 1.00 58.03 181 THR A C 1
ATOM 1384 O O . THR A 1 181 ? 10.749 -3.369 -35.039 1.00 58.03 181 THR A O 1
ATOM 1387 N N . PRO A 1 182 ? 10.378 -5.411 -35.830 1.00 60.91 182 PRO A N 1
ATOM 1388 C CA . PRO A 1 182 ? 10.103 -5.982 -34.500 1.00 60.91 182 PRO A CA 1
ATOM 1389 C C . PRO A 1 182 ? 11.249 -5.831 -33.481 1.00 60.91 182 PRO A C 1
ATOM 1391 O O . PRO A 1 182 ? 11.054 -6.075 -32.289 1.00 60.91 182 PRO A O 1
ATOM 1394 N N . GLN A 1 183 ? 12.443 -5.482 -33.964 1.00 63.56 183 GLN A N 1
ATOM 1395 C CA . GLN A 1 183 ? 13.646 -5.226 -33.176 1.00 63.56 183 GLN A CA 1
ATOM 1396 C C . GLN A 1 183 ? 13.732 -3.786 -32.658 1.00 63.56 183 GLN A C 1
ATOM 1398 O O . GLN A 1 183 ? 14.605 -3.511 -31.836 1.00 63.56 183 GLN A O 1
ATOM 1403 N N . ASP A 1 184 ? 12.836 -2.900 -33.097 1.00 69.75 184 ASP A N 1
ATOM 1404 C CA . ASP A 1 184 ? 12.852 -1.497 -32.711 1.00 69.75 184 ASP A CA 1
ATOM 1405 C C . ASP A 1 184 ? 12.529 -1.362 -31.224 1.00 69.75 184 ASP A C 1
ATOM 1407 O O . ASP A 1 184 ? 11.594 -1.967 -30.681 1.00 69.75 184 ASP A O 1
ATOM 1411 N N . PHE A 1 185 ? 13.381 -0.597 -30.557 1.00 66.88 185 PHE A N 1
ATOM 1412 C CA . PHE A 1 185 ? 13.370 -0.400 -29.124 1.00 66.88 185 PHE A CA 1
ATOM 1413 C C . PHE A 1 185 ? 12.575 0.858 -28.782 1.00 66.88 185 PHE A C 1
ATOM 1415 O O . PHE A 1 185 ? 12.857 1.947 -29.278 1.00 66.88 185 PHE A O 1
ATOM 1422 N N . PHE A 1 186 ? 11.584 0.700 -27.911 1.00 68.88 186 PHE A N 1
ATOM 1423 C CA . PHE A 1 186 ? 10.793 1.795 -27.373 1.00 68.88 186 PHE A CA 1
ATOM 1424 C C . PHE A 1 186 ? 11.408 2.229 -26.047 1.00 68.88 186 PHE A C 1
ATOM 1426 O O . PHE A 1 186 ? 11.373 1.486 -25.064 1.00 68.88 186 PHE A O 1
ATOM 1433 N N . GLU A 1 187 ? 11.992 3.425 -26.048 1.00 68.50 187 GLU A N 1
ATOM 1434 C CA . GLU A 1 187 ? 12.774 3.976 -24.943 1.00 68.50 187 GLU A CA 1
ATOM 1435 C C . GLU A 1 187 ? 11.968 4.950 -24.078 1.00 68.50 187 GLU A C 1
ATOM 1437 O O . GLU A 1 187 ? 11.240 5.822 -24.560 1.00 68.50 187 GLU A O 1
ATOM 1442 N N . VAL A 1 188 ? 12.135 4.825 -22.766 1.00 67.44 188 VAL A N 1
ATOM 1443 C CA . VAL A 1 188 ? 11.583 5.704 -21.742 1.00 67.44 188 VAL A CA 1
ATOM 1444 C C . VAL A 1 188 ? 12.730 6.174 -20.860 1.00 67.44 188 VAL A C 1
ATOM 1446 O O . VAL A 1 188 ? 13.319 5.400 -20.106 1.00 67.44 188 VAL A O 1
ATOM 1449 N N . HIS A 1 189 ? 13.019 7.470 -20.926 1.00 64.88 189 HIS A N 1
ATOM 1450 C CA . HIS A 1 189 ? 14.008 8.108 -20.068 1.00 64.88 189 HIS A CA 1
ATOM 1451 C C . HIS A 1 189 ? 13.409 8.420 -18.695 1.00 64.88 189 HIS A C 1
ATOM 1453 O O . HIS A 1 189 ? 12.502 9.246 -18.565 1.00 64.88 189 HIS A O 1
ATOM 1459 N N . LEU A 1 190 ? 13.941 7.768 -17.669 1.00 61.97 190 LEU A N 1
ATOM 1460 C CA . LEU A 1 190 ? 13.711 8.083 -16.271 1.00 61.97 190 LEU A CA 1
ATOM 1461 C C . LEU A 1 190 ? 14.732 9.129 -15.825 1.00 61.97 190 LEU A C 1
ATOM 1463 O O . LEU A 1 190 ? 15.928 8.866 -15.691 1.00 61.97 190 LEU A O 1
ATOM 1467 N N . MET A 1 191 ? 14.232 10.340 -15.605 1.00 54.09 191 MET A N 1
ATOM 1468 C CA . MET A 1 191 ? 14.968 11.415 -14.951 1.00 54.09 191 MET A CA 1
ATOM 1469 C C . MET A 1 191 ? 14.830 11.175 -13.437 1.00 54.09 191 MET A C 1
ATOM 1471 O O . MET A 1 191 ? 13.746 11.390 -12.907 1.00 54.09 191 MET A O 1
ATOM 1475 N N . GLN A 1 192 ? 15.905 10.723 -12.779 1.00 51.06 192 GLN A N 1
ATOM 1476 C CA . GLN A 1 192 ? 16.023 10.232 -11.387 1.00 51.06 192 GLN A CA 1
ATOM 1477 C C . GLN A 1 192 ? 15.766 8.728 -11.158 1.00 51.06 192 GLN A C 1
ATOM 1479 O O . GLN A 1 192 ? 14.673 8.217 -11.399 1.00 51.06 192 GLN A O 1
ATOM 1484 N N . LEU A 1 193 ? 16.796 8.067 -10.603 1.00 46.56 193 LEU A N 1
ATOM 1485 C CA . LEU A 1 193 ? 16.813 6.730 -9.984 1.00 46.56 193 LEU A CA 1
ATOM 1486 C C . LEU A 1 193 ? 16.889 6.810 -8.445 1.00 46.56 193 LEU A C 1
ATOM 1488 O O . LEU A 1 193 ? 17.682 7.622 -7.906 1.00 46.56 193 LEU A O 1
#

pLDDT: mean 79.34, std 14.95, range [31.69, 95.38]

Radius of gyration: 23.16 Å; chains: 1; bounding box: 56×37×70 Å

Sequence (193 aa):
MRLRANVSDIWTTVPVASLFSEYRVESNKNNEITLEVATEALARVFRSASGALEIVLRLGKRHGEPLLSLAIAMTSHSGSRLDVTQEILIRILRTSELDLIAEPMCPTPDVYIVLPPLTEVRAVADQMRPLSHQACLSANRAGTFKLAVLDSEVVGDATWTGLERPHVQGAEGPPSDQNETPQDFFEVHLMQL

Foldseek 3Di:
DADDPDDPDDDDDDDPVVPDPDDDADDPPVSDWDKAFDPVLVVVVVVVLVQFPDWDWDWDDDPRFTKIKIWTWHADPVRDIDTDIDITGMGTDDPVRVVVVDDPDDDDDLFFWDDDDVVVVVVVCVVCQVVDFKWKWKDFLQRKTKIWDDDPVDTDMDIDHDTDGDDDPPPPHDDPPVPDDRPDIDIHMDRGD

InterPro domains:
  IPR007150 HUS1/Mec3 [PF04005] (9-182)
  IPR007150 HUS1/Mec3 [PTHR12900] (9-189)
  IPR016580 HUS1 [PIRSF011312] (9-191)

Secondary structure (DSSP, 8-state):
----TT---------HHHH-SS-----TTTT---EEE-HHHHHHHHHHTTT-SEEEEEEEEETTEEEEEEEEEEE-TTS-EEEEEEEEEEEEPPHHHHTT-PPPP-PPPS---PPPPHHHHHHHHHHHTTT-SEEEEEEETTS-EEEEEE-SS-EEEEEE-S------TT--PSP--TT--TT-EEEEEEE--